Protein AF-A0A817KGN2-F1 (afdb_monomer_lite)

Sequence (361 aa):
MELQIIRENIGQLIFLNSFISTSLEYEMATAFSLSGDPSGEHILFHITVDKTIINPKPFADISTVSQFVEEKEVLFMAGSIFEIKNVTFCESSHVWIIKLHLCDDNAYELNDVYQEDKTIVSDQKSPFSLAAALLRMNLFDKAEKYYQQLLDNGSVIDISSSDLTINCFWRLINVARNRGDFDIAFAYSRLAIEQSPDRPELLYRSHKYISLNYLEIHSISEALEYQMKALEIQQNINDTKDQFADTLFNIGFIYFSQIIPNIDSALDYFFQALNIYKEWNTYDEIIRCLNAIDEIYLNKKQKELALNYFLQALQVIDEHFPSYLPYRFNSFEHIAETYASMHDYIQAMKYYDDALNAKLK

pLDDT: mean 79.66, std 15.43, range [29.91, 98.25]

Structure (mmCIF, N/CA/C/O backbone):
data_AF-A0A817KGN2-F1
#
_entry.id   AF-A0A817KGN2-F1
#
loop_
_atom_site.group_PDB
_a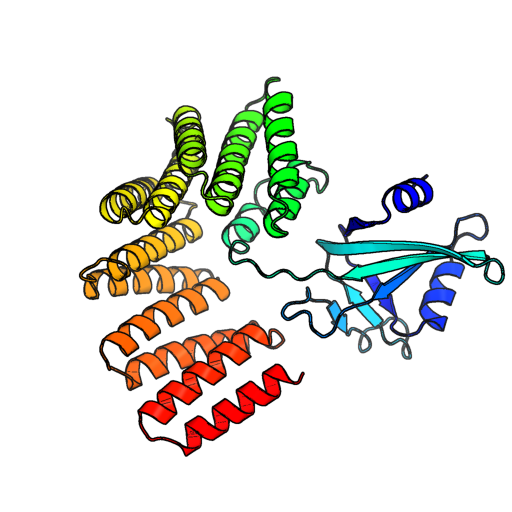tom_site.id
_atom_site.type_symbol
_atom_site.label_atom_id
_atom_site.label_alt_id
_atom_site.label_comp_id
_atom_site.label_asym_id
_atom_site.label_entity_id
_atom_site.label_seq_id
_atom_site.pdbx_PDB_ins_code
_atom_site.Cartn_x
_atom_site.Cartn_y
_atom_site.Cartn_z
_atom_site.occupancy
_atom_site.B_iso_or_equiv
_atom_site.auth_seq_id
_atom_site.auth_comp_id
_atom_site.auth_asym_id
_atom_site.auth_atom_id
_atom_site.pdbx_PDB_model_num
ATOM 1 N N . MET A 1 1 ? -19.698 -30.435 16.852 1.00 56.62 1 MET A N 1
ATOM 2 C CA . MET A 1 1 ? -20.116 -29.015 16.986 1.00 56.62 1 MET A CA 1
ATOM 3 C C . MET A 1 1 ? -19.465 -28.160 15.906 1.00 56.62 1 MET A C 1
ATOM 5 O O . MET A 1 1 ? -20.184 -27.516 15.158 1.00 56.62 1 MET A O 1
ATOM 9 N N . GLU A 1 2 ? -18.140 -28.212 15.747 1.00 76.88 2 GLU A N 1
ATOM 10 C CA . GLU A 1 2 ? -17.414 -27.452 14.711 1.00 76.88 2 GLU A CA 1
ATOM 11 C C . GLU A 1 2 ? -17.780 -27.861 13.276 1.00 76.88 2 GLU A C 1
ATOM 13 O O . GLU A 1 2 ? -18.035 -26.999 12.441 1.00 76.88 2 GLU A O 1
ATOM 18 N N . LEU A 1 3 ? -17.932 -29.160 12.997 1.00 83.00 3 LEU A N 1
ATOM 19 C CA . LEU A 1 3 ? -18.353 -29.638 11.676 1.00 83.00 3 LEU A CA 1
ATOM 20 C C . LEU A 1 3 ? -19.733 -29.093 11.258 1.00 83.00 3 LEU A C 1
ATOM 22 O O . LEU A 1 3 ? -19.956 -28.753 10.097 1.00 83.00 3 LEU A O 1
ATOM 26 N N . GLN A 1 4 ? -20.664 -28.978 12.207 1.00 81.81 4 GLN A N 1
ATOM 27 C CA . GLN A 1 4 ? -21.986 -28.413 11.942 1.00 81.81 4 GLN A CA 1
ATOM 28 C C . GLN A 1 4 ? -21.889 -26.927 11.573 1.00 81.81 4 GLN A C 1
ATOM 30 O O . GLN A 1 4 ? -22.513 -26.508 10.601 1.00 81.81 4 GLN A O 1
ATOM 35 N N . ILE A 1 5 ? -21.041 -26.167 12.272 1.00 81.31 5 ILE A N 1
ATOM 36 C CA . ILE A 1 5 ? -20.770 -24.759 11.955 1.00 81.31 5 ILE A CA 1
ATOM 37 C C . ILE A 1 5 ? -20.209 -24.635 10.533 1.00 81.31 5 ILE A C 1
ATOM 39 O O . ILE A 1 5 ? -20.691 -23.816 9.757 1.00 81.31 5 ILE A O 1
ATOM 43 N N . ILE A 1 6 ? -19.248 -25.477 10.145 1.00 84.12 6 ILE A N 1
ATOM 44 C CA . ILE A 1 6 ? -18.681 -25.460 8.784 1.00 84.12 6 ILE A CA 1
ATOM 45 C C . ILE A 1 6 ? -19.770 -25.760 7.738 1.00 84.12 6 ILE A C 1
ATOM 47 O O . ILE A 1 6 ? -19.847 -25.079 6.716 1.00 84.12 6 ILE A O 1
ATOM 51 N N . ARG A 1 7 ? -20.656 -26.732 7.996 1.00 84.38 7 ARG A N 1
ATOM 52 C CA . ARG A 1 7 ? -21.767 -27.080 7.089 1.00 84.38 7 ARG A CA 1
ATOM 53 C C . ARG A 1 7 ? -22.771 -25.943 6.906 1.00 84.38 7 ARG A C 1
ATOM 55 O O . ARG A 1 7 ? -23.281 -25.765 5.804 1.00 84.38 7 ARG A O 1
ATOM 62 N N . GLU A 1 8 ? -23.050 -25.185 7.960 1.00 85.81 8 GLU A N 1
ATOM 63 C CA . GLU A 1 8 ? -23.949 -24.025 7.913 1.00 85.81 8 GLU A CA 1
ATOM 64 C C . GLU A 1 8 ? -23.321 -22.817 7.188 1.00 85.81 8 GLU A C 1
ATOM 66 O O . GLU A 1 8 ? -24.036 -21.898 6.795 1.00 85.81 8 GLU A O 1
ATOM 71 N N . ASN A 1 9 ? -22.003 -22.840 6.950 1.00 78.06 9 ASN A N 1
ATOM 72 C CA . ASN A 1 9 ? -21.229 -21.754 6.343 1.00 78.06 9 ASN A CA 1
ATOM 73 C C . ASN A 1 9 ? -20.698 -22.082 4.930 1.00 78.06 9 ASN A C 1
ATOM 75 O O . ASN A 1 9 ? -19.744 -21.459 4.465 1.00 78.06 9 ASN A O 1
ATOM 79 N N . ILE A 1 10 ? -21.312 -23.028 4.209 1.00 85.75 10 ILE A N 1
ATOM 80 C CA . ILE A 1 10 ? -20.996 -23.263 2.787 1.00 85.75 10 ILE A CA 1
ATOM 81 C C . ILE A 1 10 ? -21.231 -21.969 1.982 1.00 85.75 10 ILE A C 1
ATOM 83 O O . ILE A 1 10 ? -22.264 -21.314 2.113 1.00 85.75 10 ILE A O 1
ATOM 87 N N . GLY A 1 11 ? -20.258 -21.596 1.152 1.00 69.62 11 GLY A N 1
ATOM 88 C CA . GLY A 1 11 ? -20.200 -20.337 0.404 1.00 69.62 11 GLY A CA 1
ATOM 89 C C . GLY A 1 11 ? -19.657 -19.147 1.205 1.00 69.62 11 GLY A C 1
ATOM 90 O O . GLY A 1 11 ? -19.549 -18.052 0.658 1.00 69.62 11 GLY A O 1
ATOM 91 N N . GLN A 1 12 ? -19.329 -19.328 2.490 1.00 73.75 12 GLN A N 1
ATOM 92 C CA . GLN A 1 12 ? -18.638 -18.326 3.306 1.00 73.75 12 GLN A CA 1
ATOM 93 C C . GLN A 1 12 ? -17.135 -18.613 3.377 1.00 73.75 12 GLN A C 1
ATOM 95 O O . GLN A 1 12 ? -16.644 -19.654 2.934 1.00 73.75 12 GLN A O 1
ATOM 100 N N . LEU A 1 13 ? -16.404 -17.656 3.941 1.00 72.69 13 LEU A N 1
ATOM 101 C CA . LEU A 1 13 ? -14.957 -17.704 4.075 1.00 72.69 13 LEU A CA 1
ATOM 102 C C . LEU A 1 13 ? -14.559 -18.228 5.451 1.00 72.69 13 LEU A C 1
ATOM 104 O O . LEU A 1 13 ? -15.166 -17.876 6.462 1.00 72.69 13 LEU A O 1
ATOM 108 N N . ILE A 1 14 ? -13.501 -19.023 5.480 1.00 73.62 14 ILE A N 1
ATOM 109 C CA . ILE A 1 14 ? -12.817 -19.470 6.680 1.00 73.62 14 ILE A CA 1
ATOM 110 C C . ILE A 1 14 ? -11.388 -18.934 6.662 1.00 73.62 14 ILE A C 1
ATOM 112 O O . ILE A 1 14 ? -10.677 -18.999 5.659 1.00 73.62 14 ILE A O 1
ATOM 116 N N . PHE A 1 15 ? -10.991 -18.374 7.796 1.00 70.38 15 PHE A N 1
ATOM 117 C CA . PHE A 1 15 ? -9.639 -17.909 8.055 1.00 70.38 15 PHE A CA 1
ATOM 118 C C . PHE A 1 15 ? -8.997 -18.857 9.054 1.00 70.38 15 PHE A C 1
ATOM 120 O O . PHE A 1 15 ? -9.640 -19.285 10.015 1.00 70.38 15 PHE A O 1
ATOM 127 N N . LEU A 1 16 ? -7.736 -19.197 8.814 1.00 65.81 16 LEU A N 1
ATOM 128 C CA . LEU A 1 16 ? -7.028 -20.169 9.630 1.00 65.81 16 LEU A CA 1
ATOM 129 C C . LEU A 1 16 ? -5.903 -19.464 10.389 1.00 65.81 16 LEU A C 1
ATOM 131 O O . LEU A 1 16 ? -4.965 -18.931 9.803 1.00 65.81 16 LEU A O 1
ATOM 135 N N . ASN A 1 17 ? -6.027 -19.449 11.717 1.00 56.81 17 ASN A N 1
ATOM 136 C CA . ASN A 1 17 ? -5.152 -18.723 12.649 1.00 56.81 17 ASN A CA 1
ATOM 137 C C . ASN A 1 17 ? -3.775 -19.380 12.853 1.00 56.81 17 ASN A C 1
ATOM 139 O O . ASN A 1 17 ? -2.986 -18.954 13.695 1.00 56.81 17 ASN A O 1
ATOM 143 N N . SER A 1 18 ? -3.486 -20.463 12.143 1.00 64.38 18 SER A N 1
ATOM 144 C CA . SER A 1 18 ? -2.272 -21.254 12.310 1.00 64.38 18 SER A CA 1
ATOM 145 C C . SER A 1 18 ? -1.783 -21.739 10.958 1.00 64.38 18 SER A C 1
ATOM 147 O O . SER A 1 18 ? -2.528 -21.725 9.978 1.00 64.38 18 SER A O 1
ATOM 149 N N . PHE A 1 19 ? -0.522 -22.161 10.917 1.00 70.88 19 PHE A N 1
ATOM 150 C CA . PHE A 1 19 ? 0.001 -22.866 9.760 1.00 70.88 19 PHE A CA 1
ATOM 151 C C . PHE A 1 19 ? -0.763 -24.167 9.560 1.00 70.88 19 PHE A C 1
ATOM 153 O O . PHE A 1 19 ? -1.101 -24.851 10.529 1.00 70.88 19 PHE A O 1
ATOM 160 N N . ILE A 1 20 ? -1.012 -24.508 8.302 1.00 79.38 20 ILE A N 1
ATOM 161 C CA . ILE A 1 20 ? -1.655 -25.768 7.951 1.00 79.38 20 ILE A CA 1
ATOM 162 C C . ILE A 1 20 ? -0.706 -26.526 7.058 1.00 79.38 20 ILE A C 1
ATOM 164 O O . ILE A 1 20 ? -0.473 -26.139 5.914 1.00 79.38 20 ILE A O 1
ATOM 168 N N . SER A 1 21 ? -0.162 -27.601 7.614 1.00 81.88 21 SER A N 1
ATOM 169 C CA . SER A 1 21 ? 0.527 -28.619 6.839 1.00 81.88 21 SER A CA 1
ATOM 170 C C . SER A 1 21 ? -0.514 -29.432 6.071 1.00 81.88 21 SER A C 1
ATOM 172 O O . SER A 1 21 ? -1.547 -29.832 6.616 1.00 81.88 21 SER A O 1
ATOM 174 N N . THR A 1 22 ? -0.275 -29.595 4.776 1.00 87.75 22 THR A N 1
ATOM 175 C CA . THR A 1 22 ? -1.142 -30.311 3.843 1.00 87.75 22 THR A CA 1
ATOM 176 C C . THR A 1 22 ? -0.295 -31.153 2.906 1.00 87.75 22 THR A C 1
ATOM 178 O O . THR A 1 22 ? 0.886 -30.881 2.724 1.00 87.75 22 THR A O 1
ATOM 181 N N . SER A 1 23 ? -0.903 -32.146 2.266 1.00 88.56 23 SER A N 1
ATOM 182 C CA . SER A 1 23 ? -0.225 -32.982 1.279 1.00 88.56 23 SER A CA 1
ATOM 183 C C . SER A 1 23 ? -0.853 -32.800 -0.094 1.00 88.56 23 SER A C 1
ATOM 185 O O . SER A 1 23 ? -2.080 -32.751 -0.216 1.00 88.56 23 SER A O 1
ATOM 187 N N . LEU A 1 24 ? -0.029 -32.777 -1.145 1.00 86.25 24 LEU A N 1
ATOM 188 C CA . LEU A 1 24 ? -0.519 -32.949 -2.518 1.00 86.25 24 LEU A CA 1
ATOM 189 C C . LEU A 1 24 ? -0.960 -34.395 -2.799 1.00 86.25 24 LEU A C 1
ATOM 191 O O . LEU A 1 24 ? -1.592 -34.664 -3.824 1.00 86.25 24 LEU A O 1
ATOM 195 N N . GLU A 1 25 ? -0.637 -35.330 -1.905 1.00 87.44 25 GLU A N 1
ATOM 196 C CA . GLU A 1 25 ? -0.945 -36.746 -2.049 1.00 87.44 25 GLU A CA 1
ATOM 197 C C . GLU A 1 25 ? -2.184 -37.112 -1.233 1.00 87.44 25 GLU A C 1
ATOM 199 O O . GLU A 1 25 ? -2.176 -37.171 -0.003 1.00 87.44 25 GLU A O 1
ATOM 204 N N . TYR A 1 26 ? -3.281 -37.378 -1.945 1.00 84.38 26 TYR A N 1
ATOM 205 C CA . TYR A 1 26 ? -4.583 -37.655 -1.337 1.00 84.38 26 TYR A CA 1
ATOM 206 C C . TYR A 1 26 ? -4.550 -38.839 -0.359 1.00 84.38 26 TYR A C 1
ATOM 208 O O . TYR A 1 26 ? -5.196 -38.795 0.688 1.00 84.38 26 TYR A O 1
ATOM 216 N N . GLU A 1 27 ? -3.806 -39.897 -0.687 1.00 84.75 27 GLU A N 1
ATOM 217 C CA . GLU A 1 27 ? -3.702 -41.100 0.145 1.00 84.75 27 GLU A CA 1
ATOM 218 C C . GLU A 1 27 ? -2.996 -40.808 1.475 1.00 84.75 27 GLU A C 1
ATOM 220 O O . GLU A 1 27 ? -3.507 -41.200 2.525 1.00 84.75 27 GLU A O 1
ATOM 225 N N . MET A 1 28 ? -1.901 -40.040 1.446 1.00 85.62 28 MET A N 1
ATOM 226 C CA . MET A 1 28 ? -1.181 -39.600 2.646 1.00 85.62 28 MET A CA 1
ATOM 227 C C . MET A 1 28 ? -2.058 -38.697 3.519 1.00 85.62 28 MET A C 1
ATOM 229 O O . MET A 1 28 ? -2.255 -38.980 4.701 1.00 85.62 28 MET A O 1
ATOM 233 N N . ALA A 1 29 ? -2.683 -37.670 2.930 1.00 86.38 29 ALA A N 1
ATOM 234 C CA . ALA A 1 29 ? -3.592 -36.778 3.655 1.00 86.38 29 ALA A CA 1
ATOM 235 C C . ALA A 1 29 ? -4.774 -37.535 4.291 1.00 86.38 29 ALA A C 1
ATOM 237 O O . ALA A 1 29 ? -5.180 -37.256 5.421 1.00 86.38 29 ALA A O 1
ATOM 238 N N . THR A 1 30 ? -5.312 -38.536 3.588 1.00 85.56 30 THR A N 1
ATOM 239 C CA . THR A 1 30 ? -6.385 -39.387 4.118 1.00 85.56 30 THR A CA 1
ATOM 240 C C . THR A 1 30 ? -5.881 -40.254 5.272 1.00 85.56 30 THR A C 1
ATOM 242 O O . THR A 1 30 ? -6.567 -40.369 6.288 1.00 85.56 30 THR A O 1
ATOM 245 N N . ALA A 1 31 ? -4.680 -40.826 5.165 1.00 85.44 31 ALA A N 1
ATOM 246 C CA . ALA A 1 31 ? -4.083 -41.618 6.237 1.00 85.44 31 ALA A CA 1
ATOM 247 C C . ALA A 1 31 ? -3.903 -40.799 7.528 1.00 85.44 31 ALA A C 1
ATOM 249 O O . ALA A 1 31 ? -4.258 -41.288 8.601 1.00 85.44 31 ALA A O 1
ATOM 250 N N . PHE A 1 32 ? -3.471 -39.536 7.431 1.00 82.94 32 PHE A N 1
ATOM 251 C CA . PHE A 1 32 ? -3.417 -38.623 8.581 1.00 82.94 32 PHE A CA 1
ATOM 252 C C . PHE A 1 32 ? -4.789 -38.332 9.181 1.00 82.94 32 PHE A C 1
ATOM 254 O O . PHE A 1 32 ? -4.944 -38.331 10.402 1.00 82.94 32 PHE A O 1
ATOM 261 N N . SER A 1 33 ? -5.808 -38.124 8.339 1.00 82.56 33 SER A N 1
ATOM 262 C CA . SER A 1 33 ? -7.167 -37.873 8.838 1.00 82.56 33 SER A CA 1
ATOM 263 C C . SER A 1 33 ? -7.687 -39.037 9.694 1.00 82.56 33 SER A C 1
ATOM 265 O O . SER A 1 33 ? -8.459 -38.821 10.627 1.00 82.56 33 SER A O 1
ATOM 267 N N . LEU A 1 34 ? -7.208 -40.257 9.420 1.00 83.62 34 LEU A N 1
ATOM 268 C CA . LEU A 1 34 ? -7.578 -41.501 10.095 1.00 83.62 34 LEU A CA 1
ATOM 269 C C . LEU A 1 34 ? -6.642 -41.898 11.250 1.00 83.62 34 LEU A C 1
ATOM 271 O O . LEU A 1 34 ? -6.990 -42.793 12.015 1.00 83.62 34 LEU A O 1
ATOM 275 N N . SER A 1 35 ? -5.478 -41.259 11.416 1.00 81.12 35 SER A N 1
ATOM 276 C CA . SER A 1 35 ? -4.494 -41.636 12.449 1.00 81.12 35 SER A CA 1
ATOM 277 C C . SER A 1 35 ? -4.818 -41.121 13.860 1.00 81.12 35 SER A C 1
ATOM 279 O O . SER A 1 35 ? -4.060 -41.373 14.796 1.00 81.12 35 SER A O 1
ATOM 281 N N . GLY A 1 36 ? -5.908 -40.362 14.009 1.00 75.44 36 GLY A N 1
ATOM 282 C CA . GLY A 1 36 ? -6.379 -39.795 15.275 1.00 75.44 36 GLY A CA 1
ATOM 283 C C . GLY A 1 36 ? -7.236 -40.749 16.119 1.00 75.44 36 GLY A C 1
ATOM 284 O O . GLY A 1 36 ? -7.218 -41.964 15.942 1.00 75.44 36 GLY A O 1
ATOM 285 N N . ASP A 1 37 ? -8.002 -40.182 17.055 1.00 79.06 37 ASP A N 1
ATOM 286 C CA . ASP A 1 37 ? -8.942 -40.927 17.905 1.00 79.06 37 ASP A CA 1
ATOM 287 C C . ASP A 1 37 ? -10.021 -41.634 17.050 1.00 79.06 37 ASP A C 1
ATOM 289 O O . ASP A 1 37 ? -10.769 -40.943 16.354 1.00 79.06 37 ASP A O 1
ATOM 293 N N . PRO A 1 38 ? -10.157 -42.976 17.119 1.00 75.06 38 PRO A N 1
ATOM 294 C CA . PRO A 1 38 ? -11.152 -43.734 16.350 1.00 75.06 38 PRO A CA 1
ATOM 295 C C . PRO A 1 38 ? -12.613 -43.392 16.674 1.00 75.06 38 PRO A C 1
ATOM 297 O O . PRO A 1 38 ? -13.517 -43.798 15.948 1.00 75.06 38 PRO A O 1
ATOM 300 N N . SER A 1 39 ? -12.864 -42.726 17.805 1.00 77.50 39 SER A N 1
ATOM 301 C CA . SER A 1 39 ? -14.199 -42.285 18.220 1.00 77.50 39 SER A CA 1
ATOM 302 C C . SER A 1 39 ? -14.547 -40.867 17.749 1.00 77.50 39 SER A C 1
ATOM 304 O O . SER A 1 39 ? -15.687 -40.428 17.922 1.00 77.50 39 SER A O 1
ATOM 306 N N . GLY A 1 40 ? -13.580 -40.157 17.159 1.00 79.62 40 GLY A N 1
ATOM 307 C CA . GLY A 1 40 ? -13.736 -38.802 16.646 1.00 79.62 40 GLY A CA 1
ATOM 308 C C . GLY A 1 40 ? -14.312 -38.739 15.230 1.00 79.62 40 GLY A C 1
ATOM 309 O O . GLY A 1 40 ? -14.378 -39.724 14.499 1.00 79.62 40 GLY A O 1
ATOM 310 N N . GLU A 1 41 ? -14.723 -37.539 14.820 1.00 85.50 41 GLU A N 1
ATOM 311 C CA . GLU A 1 41 ? -15.044 -37.269 13.417 1.00 85.50 41 GLU A CA 1
ATOM 312 C C . GLU A 1 41 ? -13.739 -37.076 12.633 1.00 85.50 41 GLU A C 1
ATOM 314 O O . GLU A 1 41 ? -12.972 -36.154 12.909 1.00 85.50 41 GLU A O 1
ATOM 319 N N . HIS A 1 42 ? -13.492 -37.926 11.637 1.00 89.75 42 HIS A N 1
ATOM 320 C CA . HIS A 1 42 ? -12.339 -37.792 10.748 1.00 89.75 42 HIS A CA 1
ATOM 321 C C . HIS A 1 42 ? -12.646 -36.785 9.640 1.00 89.75 42 HIS A C 1
ATOM 323 O O . HIS A 1 42 ? -13.666 -36.900 8.955 1.00 89.75 42 HIS A O 1
ATOM 329 N N . ILE A 1 43 ? -11.769 -35.797 9.459 1.00 89.69 43 ILE A N 1
ATOM 330 C CA . ILE A 1 43 ? -11.967 -34.692 8.517 1.00 89.69 43 ILE A CA 1
ATOM 331 C C . ILE A 1 43 ? -10.783 -34.613 7.556 1.00 89.69 43 ILE A C 1
ATOM 333 O O . ILE A 1 43 ? -9.629 -34.617 7.973 1.00 89.69 43 ILE A O 1
ATOM 337 N N . LEU A 1 44 ? -11.090 -34.476 6.268 1.00 91.38 44 LEU A N 1
ATOM 338 C CA . LEU A 1 44 ? -10.141 -34.216 5.198 1.00 91.38 44 LEU A CA 1
ATOM 339 C C . LEU A 1 44 ? -10.472 -32.879 4.528 1.00 91.38 44 LEU A C 1
ATOM 341 O O . LEU A 1 44 ? -11.525 -32.724 3.903 1.00 91.38 44 LEU A O 1
ATOM 345 N N . PHE A 1 45 ? -9.558 -31.916 4.625 1.00 91.19 45 PHE A N 1
ATOM 346 C CA . PHE A 1 45 ? -9.650 -30.669 3.870 1.00 91.19 45 PHE A CA 1
ATOM 347 C C . PHE A 1 45 ? -9.106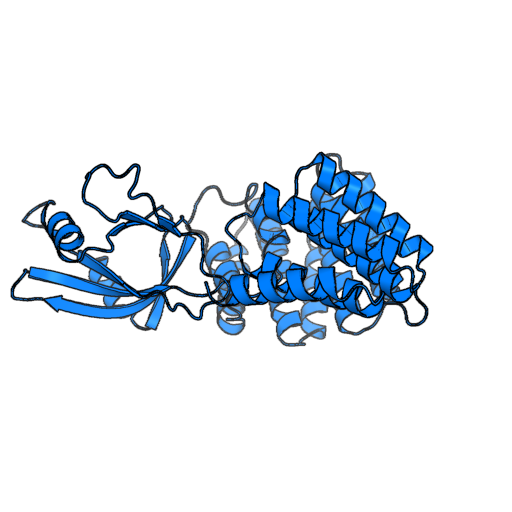 -30.881 2.458 1.00 91.19 45 PHE A C 1
ATOM 349 O O . PHE A 1 45 ? -7.936 -31.198 2.271 1.00 91.19 45 PHE A O 1
ATOM 356 N N . HIS A 1 46 ? -9.956 -30.692 1.454 1.00 92.38 46 HIS A N 1
ATOM 357 C CA . HIS A 1 46 ? -9.565 -30.720 0.050 1.00 92.38 46 HIS A CA 1
ATOM 358 C C . HIS A 1 46 ? -9.474 -29.283 -0.453 1.00 92.38 46 HIS A C 1
ATOM 360 O O . HIS A 1 46 ? -10.491 -28.659 -0.758 1.00 92.38 46 HIS A O 1
ATOM 366 N N . ILE A 1 47 ? -8.254 -28.766 -0.552 1.00 90.12 47 ILE A N 1
ATOM 367 C CA . ILE A 1 47 ? -7.993 -27.386 -0.958 1.00 90.12 47 ILE A CA 1
ATOM 368 C C . ILE A 1 47 ? -7.735 -27.340 -2.463 1.00 90.12 47 ILE A C 1
ATOM 370 O O . ILE A 1 47 ? -6.862 -28.029 -2.980 1.00 90.12 47 ILE A O 1
ATOM 374 N N . THR A 1 48 ? -8.504 -26.520 -3.171 1.00 87.25 48 THR A N 1
ATOM 375 C CA . THR A 1 48 ? -8.245 -26.169 -4.569 1.00 87.25 48 THR A CA 1
ATOM 376 C C . THR A 1 48 ? -7.581 -24.800 -4.614 1.00 87.25 48 THR A C 1
ATOM 378 O O . THR A 1 48 ? -8.056 -23.857 -3.979 1.00 87.25 48 THR A O 1
ATOM 381 N N . VAL A 1 49 ? -6.495 -24.694 -5.374 1.00 79.69 49 VAL A N 1
ATOM 382 C CA . VAL A 1 49 ? -5.799 -23.433 -5.641 1.00 79.69 49 VAL A CA 1
ATOM 383 C C . VAL A 1 49 ? -5.925 -23.153 -7.129 1.00 79.69 49 VAL A C 1
ATOM 385 O O . VAL A 1 49 ? -5.497 -23.968 -7.952 1.00 79.69 49 VAL A O 1
ATOM 388 N N . ASP A 1 50 ? -6.549 -22.033 -7.476 1.00 69.38 50 ASP A N 1
ATOM 389 C CA . ASP A 1 50 ? -6.624 -21.590 -8.861 1.00 69.38 50 ASP A CA 1
ATOM 390 C C . ASP A 1 50 ? -5.271 -21.001 -9.280 1.00 69.38 50 ASP A C 1
ATOM 392 O O .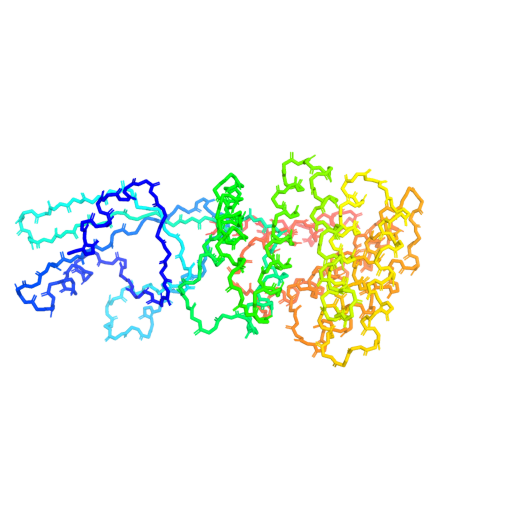 ASP A 1 50 ? -4.775 -20.048 -8.686 1.00 69.38 50 ASP A O 1
ATOM 396 N N . LYS A 1 51 ? -4.662 -21.591 -10.311 1.00 61.00 51 LYS A N 1
ATOM 397 C CA . LYS A 1 51 ? -3.354 -21.175 -10.841 1.00 61.00 51 LYS A CA 1
ATOM 398 C C . LYS A 1 51 ? -3.391 -19.830 -11.569 1.00 61.00 51 LYS A C 1
ATOM 400 O O . LYS A 1 51 ? -2.345 -19.325 -11.948 1.00 61.00 51 LYS A O 1
ATOM 405 N N . THR A 1 52 ? -4.582 -19.293 -11.822 1.00 51.91 52 THR A N 1
ATOM 406 C CA . THR A 1 52 ? -4.770 -17.966 -12.419 1.00 51.91 52 THR A CA 1
ATOM 407 C C . THR A 1 52 ? -4.811 -16.848 -11.382 1.00 51.91 52 THR A C 1
ATOM 409 O O . THR A 1 52 ? -4.778 -15.680 -11.765 1.00 51.91 52 THR A O 1
ATOM 412 N N . ILE A 1 53 ? -4.845 -17.191 -10.087 1.00 55.78 53 ILE A N 1
ATOM 413 C CA . ILE A 1 53 ? -4.636 -16.240 -8.997 1.00 55.78 53 ILE A CA 1
ATOM 414 C C . ILE A 1 53 ? -3.240 -15.647 -9.175 1.00 55.78 53 ILE A C 1
ATOM 416 O O . ILE A 1 53 ? -2.241 -16.363 -9.146 1.00 55.78 53 ILE A O 1
ATOM 420 N N . ILE A 1 54 ? -3.190 -14.334 -9.382 1.00 43.38 54 ILE A N 1
ATOM 421 C CA . ILE A 1 54 ? -1.953 -13.615 -9.703 1.00 43.38 54 ILE A CA 1
ATOM 422 C C . ILE A 1 54 ? -1.102 -13.467 -8.433 1.00 43.38 54 ILE A C 1
ATOM 424 O O . ILE A 1 54 ? 0.113 -13.318 -8.521 1.00 43.38 54 ILE A O 1
ATOM 428 N N . ASN A 1 55 ? -1.738 -13.550 -7.257 1.00 49.91 55 ASN A N 1
ATOM 429 C CA . ASN A 1 55 ? -1.111 -13.293 -5.971 1.00 49.91 55 ASN A CA 1
ATOM 430 C C . ASN A 1 55 ? -1.579 -14.247 -4.846 1.00 49.91 55 ASN A C 1
ATOM 432 O O . ASN A 1 55 ? -2.215 -13.815 -3.880 1.00 49.91 55 ASN A O 1
ATOM 436 N N . PRO A 1 56 ? -1.353 -15.572 -4.951 1.00 51.69 56 PRO A N 1
ATOM 437 C 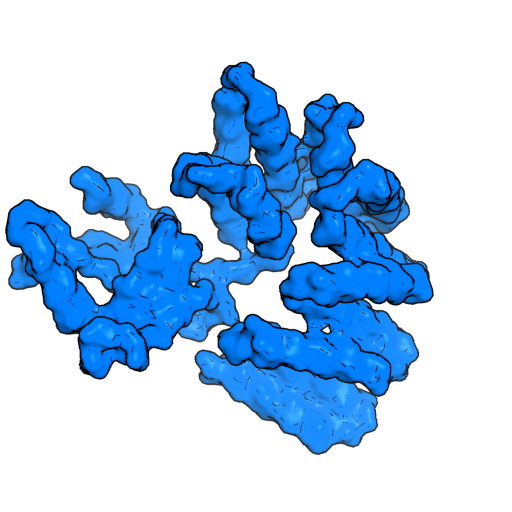CA . PRO A 1 56 ? -1.775 -16.480 -3.896 1.00 51.69 56 PRO A CA 1
ATOM 438 C C . PRO A 1 56 ? -0.872 -16.265 -2.678 1.00 51.69 56 PRO A C 1
ATOM 440 O O . PRO A 1 56 ? 0.346 -16.138 -2.818 1.00 51.69 56 PRO A O 1
ATOM 443 N N . LYS A 1 57 ? -1.457 -16.256 -1.472 1.00 60.28 57 LYS A N 1
ATOM 444 C CA . LYS A 1 57 ? -0.687 -16.265 -0.217 1.00 60.28 57 LYS A CA 1
ATOM 445 C C . LYS A 1 57 ? 0.459 -17.276 -0.270 1.00 60.28 57 LYS A C 1
ATOM 447 O O . LYS A 1 57 ? 0.280 -18.336 -0.875 1.00 60.28 57 LYS A O 1
ATOM 452 N N . PRO A 1 58 ? 1.585 -17.018 0.423 1.00 58.50 58 PRO A N 1
ATOM 453 C CA . PRO A 1 58 ? 2.675 -17.972 0.491 1.00 58.50 58 PRO A CA 1
ATOM 454 C C . PRO A 1 58 ? 2.151 -19.279 1.078 1.00 58.50 58 PRO A C 1
ATOM 456 O O . PRO A 1 58 ? 1.802 -19.372 2.256 1.00 58.50 58 PRO A O 1
ATOM 459 N N . PHE A 1 59 ? 2.066 -20.297 0.240 1.00 65.69 59 PHE A N 1
ATOM 460 C CA . PHE A 1 59 ? 2.222 -21.656 0.696 1.00 65.69 59 PHE A CA 1
ATOM 461 C C . PHE A 1 59 ? 3.622 -22.093 0.285 1.00 65.69 59 PHE A C 1
ATOM 463 O O . PHE A 1 59 ? 4.101 -21.757 -0.798 1.00 65.69 59 PHE A O 1
ATOM 470 N N . ALA A 1 60 ? 4.314 -22.775 1.184 1.00 65.56 60 ALA A N 1
ATOM 471 C CA . ALA A 1 60 ? 5.657 -23.259 0.927 1.00 65.56 60 ALA A CA 1
ATOM 472 C C . ALA A 1 60 ? 5.589 -24.749 0.608 1.00 65.56 60 ALA A C 1
ATOM 474 O O . ALA A 1 60 ? 4.994 -25.512 1.365 1.00 65.56 60 ALA A O 1
ATOM 475 N N . ASP A 1 61 ? 6.218 -25.160 -0.490 1.00 74.12 61 ASP A N 1
ATOM 476 C CA . ASP A 1 61 ? 6.607 -26.557 -0.655 1.00 74.12 61 ASP A CA 1
ATOM 477 C C . ASP A 1 61 ? 7.719 -26.847 0.359 1.00 74.12 61 ASP A C 1
ATOM 479 O O . ASP A 1 61 ? 8.811 -26.276 0.286 1.00 74.12 61 ASP A O 1
ATOM 483 N N . ILE A 1 62 ? 7.410 -27.694 1.338 1.00 77.88 62 ILE A N 1
ATOM 484 C CA . ILE A 1 62 ? 8.329 -28.101 2.402 1.00 77.88 62 ILE A CA 1
ATOM 485 C C . ILE A 1 62 ? 8.658 -29.592 2.324 1.00 77.88 62 ILE A C 1
ATOM 487 O O . ILE A 1 62 ? 9.192 -30.151 3.279 1.00 77.88 62 ILE A O 1
ATOM 491 N N . SER A 1 63 ? 8.435 -30.227 1.167 1.00 77.94 63 SER A N 1
ATOM 492 C CA . SER A 1 63 ? 8.706 -31.657 0.943 1.00 77.94 63 SER A CA 1
ATOM 493 C C . SER A 1 63 ? 10.143 -32.055 1.315 1.00 77.94 63 SER A C 1
ATOM 495 O O . SER A 1 63 ? 10.400 -33.169 1.755 1.00 77.94 63 SER A O 1
ATOM 497 N N . THR A 1 64 ? 11.106 -31.135 1.182 1.00 77.56 64 THR A N 1
ATOM 498 C CA . THR A 1 64 ? 12.528 -31.377 1.502 1.00 77.56 64 THR A CA 1
ATOM 499 C C . THR A 1 64 ? 12.830 -31.483 2.998 1.00 77.56 64 THR A C 1
ATOM 501 O O . THR A 1 64 ? 13.874 -32.019 3.370 1.00 77.56 64 THR A O 1
ATOM 504 N N . VAL A 1 65 ? 11.940 -30.971 3.848 1.00 77.12 65 VAL A N 1
ATOM 505 C CA . VAL A 1 65 ? 12.051 -30.996 5.314 1.00 77.12 65 VAL A CA 1
ATOM 506 C C . VAL A 1 65 ? 10.850 -31.681 5.965 1.00 77.12 65 VAL A C 1
ATOM 508 O O . VAL A 1 65 ? 10.695 -31.606 7.185 1.00 77.12 65 VAL A O 1
ATOM 511 N N . SER A 1 66 ? 10.016 -32.351 5.163 1.00 77.25 66 SER A N 1
ATOM 512 C CA . SER A 1 66 ? 8.864 -33.086 5.659 1.00 77.25 66 SER A CA 1
ATOM 513 C C . SER A 1 66 ? 9.305 -34.184 6.620 1.00 77.25 66 SER A C 1
ATOM 515 O O . SER A 1 66 ? 10.360 -34.809 6.465 1.00 77.25 66 SER A O 1
ATOM 517 N N . GLN A 1 67 ? 8.465 -34.450 7.617 1.00 74.75 67 GLN A N 1
ATOM 518 C CA . GLN A 1 67 ? 8.653 -35.593 8.502 1.00 74.75 67 GLN A CA 1
ATOM 519 C C . GLN A 1 67 ? 8.627 -36.923 7.721 1.00 74.75 67 GLN A C 1
ATOM 521 O O . GLN A 1 67 ? 9.236 -37.903 8.162 1.00 74.75 67 GLN A O 1
ATOM 526 N N . PHE A 1 68 ? 7.961 -36.961 6.563 1.00 76.56 68 PHE A N 1
ATOM 527 C CA . PHE A 1 68 ? 7.817 -38.147 5.729 1.00 76.56 68 PHE A CA 1
ATOM 528 C C . PHE A 1 68 ? 8.563 -37.957 4.409 1.00 76.56 68 PHE A C 1
ATOM 530 O O . PHE A 1 68 ? 8.239 -37.099 3.601 1.00 76.56 68 PHE A O 1
ATOM 537 N N . VAL A 1 69 ? 9.567 -38.806 4.177 1.00 73.06 69 VAL A N 1
ATOM 538 C CA . VAL A 1 69 ? 10.535 -38.674 3.067 1.00 73.06 69 VAL A CA 1
ATOM 539 C C . VAL A 1 69 ? 9.883 -38.678 1.677 1.00 73.06 69 VAL A C 1
ATOM 541 O O . VAL A 1 69 ? 10.446 -38.131 0.733 1.00 73.06 69 VAL A O 1
ATOM 544 N N . GLU A 1 70 ? 8.715 -39.304 1.543 1.00 78.44 70 GLU A N 1
ATOM 545 C CA . GLU A 1 70 ? 7.986 -39.414 0.275 1.00 78.44 70 GLU A CA 1
ATOM 546 C C . GLU A 1 70 ? 6.813 -38.427 0.169 1.00 78.44 70 GLU A C 1
ATOM 548 O O . GLU A 1 70 ? 6.191 -38.347 -0.885 1.00 78.44 70 GLU A O 1
ATOM 553 N N . GLU A 1 71 ? 6.515 -37.654 1.218 1.00 82.94 71 GLU A N 1
ATOM 554 C CA . GLU A 1 71 ? 5.377 -36.739 1.218 1.00 82.94 71 GLU A CA 1
ATOM 555 C C . GLU A 1 71 ? 5.684 -35.440 0.465 1.00 82.94 71 GLU A C 1
ATOM 557 O O . GLU A 1 71 ? 6.666 -34.742 0.729 1.00 82.94 71 GLU A O 1
ATOM 562 N N . LYS A 1 72 ? 4.776 -35.068 -0.442 1.00 86.38 72 LYS A N 1
ATOM 563 C CA . LYS A 1 72 ? 4.774 -33.750 -1.088 1.00 86.38 72 LYS A CA 1
ATOM 564 C C . LYS A 1 72 ? 4.042 -32.730 -0.229 1.00 86.38 72 LYS A C 1
ATOM 566 O O . LYS A 1 72 ? 2.898 -32.363 -0.522 1.00 86.38 72 LYS A O 1
ATOM 571 N N . GLU A 1 73 ? 4.689 -32.350 0.864 1.00 84.88 73 GLU A N 1
ATOM 572 C CA . GLU A 1 73 ? 4.112 -31.497 1.895 1.00 84.88 73 GLU A CA 1
ATOM 573 C C . GLU A 1 73 ? 4.096 -30.021 1.467 1.00 84.88 73 GLU A C 1
ATOM 575 O O . GLU A 1 73 ? 5.098 -29.446 1.038 1.00 84.88 73 GLU A O 1
ATOM 580 N N . VAL A 1 74 ? 2.931 -29.396 1.617 1.00 83.56 74 VAL A N 1
ATOM 581 C CA . VAL A 1 74 ? 2.665 -27.987 1.344 1.00 83.56 74 VAL A CA 1
ATOM 582 C C . VAL A 1 74 ? 2.155 -27.324 2.615 1.00 83.56 74 VAL A C 1
ATOM 584 O O . VAL A 1 74 ? 1.138 -27.725 3.182 1.00 83.56 74 VAL A O 1
ATOM 587 N N . LEU A 1 75 ? 2.840 -26.270 3.044 1.00 80.25 75 LEU A N 1
ATOM 588 C CA . LEU A 1 75 ? 2.498 -25.506 4.235 1.00 80.25 75 LEU A CA 1
ATOM 589 C C . LEU A 1 75 ? 1.780 -24.217 3.853 1.00 80.25 75 LEU A C 1
ATOM 591 O O . LEU A 1 75 ? 2.397 -23.324 3.282 1.00 80.25 75 LEU A O 1
ATOM 595 N N . PHE A 1 76 ? 0.511 -24.073 4.221 1.00 78.50 76 PHE A N 1
ATOM 596 C CA . PHE A 1 76 ? -0.196 -22.797 4.122 1.00 78.50 76 PHE A CA 1
ATOM 597 C C . PHE A 1 76 ? 0.156 -21.907 5.309 1.00 78.50 76 PHE A C 1
ATOM 599 O O . PHE A 1 76 ? 0.080 -22.340 6.464 1.00 78.50 76 PHE A O 1
ATOM 606 N N . MET A 1 77 ? 0.515 -20.650 5.038 1.00 68.94 77 MET A N 1
ATOM 607 C CA . MET A 1 77 ? 0.786 -19.689 6.101 1.00 68.94 77 MET A CA 1
ATOM 608 C C . MET A 1 77 ? -0.455 -19.374 6.933 1.00 68.94 77 MET A C 1
ATOM 610 O O . MET A 1 77 ? -1.588 -19.354 6.431 1.00 68.94 77 MET A O 1
ATOM 614 N N . ALA A 1 78 ? -0.205 -19.055 8.205 1.00 62.19 78 ALA A N 1
ATOM 615 C CA . ALA A 1 78 ? -1.210 -18.487 9.084 1.00 62.19 78 ALA A CA 1
ATOM 616 C C . ALA A 1 78 ? -1.844 -17.257 8.424 1.00 62.19 78 ALA A C 1
ATOM 618 O O . ALA A 1 78 ? -1.175 -16.370 7.896 1.00 62.19 78 ALA A O 1
ATOM 619 N N . GLY A 1 79 ? -3.165 -17.244 8.443 1.00 60.28 79 GLY A N 1
ATOM 620 C CA . GLY A 1 79 ? -3.988 -16.227 7.834 1.00 60.28 79 GLY A CA 1
ATOM 621 C C . GLY A 1 79 ? -4.352 -16.442 6.374 1.00 60.28 79 GLY A C 1
ATOM 622 O O . GLY A 1 79 ? -4.954 -15.558 5.764 1.00 60.28 79 GLY A O 1
ATOM 623 N N . SER A 1 80 ? -4.076 -17.623 5.823 1.00 73.44 80 SER A N 1
ATOM 624 C CA . SER A 1 80 ? -4.688 -18.074 4.572 1.00 73.44 80 SER A CA 1
ATOM 625 C C . SER A 1 80 ? -6.219 -18.030 4.654 1.00 73.44 80 SER A C 1
ATOM 627 O O . SER A 1 80 ? -6.811 -18.440 5.657 1.00 73.44 80 SER A O 1
ATOM 629 N N . ILE A 1 81 ? -6.848 -17.473 3.613 1.00 74.12 81 ILE A N 1
ATOM 630 C CA . ILE A 1 81 ? -8.306 -17.331 3.513 1.00 74.12 81 ILE A CA 1
ATOM 631 C C . ILE A 1 81 ? -8.804 -18.339 2.491 1.00 74.12 81 ILE A C 1
ATOM 633 O O . ILE A 1 81 ? -8.317 -18.372 1.360 1.00 74.12 81 ILE A O 1
ATOM 637 N N . PHE A 1 82 ? -9.798 -19.123 2.891 1.00 82.38 82 PHE A N 1
ATOM 638 C CA . PHE A 1 82 ? -10.423 -20.112 2.034 1.00 82.38 82 PHE A CA 1
ATOM 639 C C . PHE A 1 82 ? -11.926 -19.901 1.969 1.00 82.38 82 PHE A C 1
ATOM 641 O O . PHE A 1 82 ? -12.561 -19.610 2.973 1.00 82.38 82 PHE A O 1
ATOM 648 N N . GLU A 1 83 ? -12.529 -20.125 0.815 1.00 82.12 83 GLU A N 1
ATOM 649 C CA . GLU A 1 83 ? -13.975 -20.248 0.684 1.00 82.12 83 GLU A CA 1
ATOM 650 C C . GLU A 1 83 ? -14.399 -21.706 0.880 1.00 82.12 83 GLU A C 1
ATOM 652 O O . GLU A 1 83 ? -13.855 -22.610 0.240 1.00 82.12 83 GLU A O 1
ATOM 657 N N . ILE A 1 84 ? -15.396 -21.948 1.734 1.00 88.88 84 ILE A N 1
ATOM 658 C CA . ILE A 1 84 ? -15.976 -23.279 1.936 1.00 88.88 84 ILE A CA 1
ATOM 659 C C . ILE A 1 84 ? -16.884 -23.591 0.750 1.00 88.88 84 ILE A C 1
ATOM 661 O O . ILE A 1 84 ? -18.013 -23.118 0.671 1.00 88.88 84 ILE A O 1
ATOM 665 N N . LYS A 1 85 ? -16.421 -24.421 -0.181 1.00 90.56 85 LYS A N 1
ATOM 666 C CA . LYS A 1 85 ? -17.189 -24.769 -1.383 1.00 90.56 85 LYS A CA 1
ATOM 667 C C . LYS A 1 85 ? -18.220 -25.853 -1.130 1.00 90.56 85 LYS A C 1
ATOM 669 O O . LYS A 1 85 ? -19.300 -25.817 -1.711 1.00 90.56 85 LYS A O 1
ATOM 674 N N . ASN A 1 86 ? -17.875 -26.854 -0.326 1.00 93.94 86 ASN A N 1
ATOM 675 C CA . ASN A 1 86 ? -18.763 -27.982 -0.070 1.00 93.94 86 ASN A CA 1
ATOM 676 C C . ASN A 1 86 ? -18.318 -28.774 1.164 1.00 93.94 86 ASN A C 1
ATOM 678 O O . ASN A 1 86 ? -17.131 -28.813 1.477 1.00 93.94 86 ASN A O 1
ATOM 682 N N . VAL A 1 87 ? -19.254 -29.473 1.801 1.00 93.69 87 VAL A N 1
ATOM 683 C CA . VAL A 1 87 ? -18.980 -30.446 2.862 1.00 93.69 87 VAL A CA 1
ATOM 684 C C . VAL A 1 87 ? -19.748 -31.727 2.557 1.00 93.69 87 VAL A C 1
ATOM 686 O O . VAL A 1 87 ? -20.974 -31.721 2.475 1.00 93.69 87 VAL A O 1
ATOM 689 N N . THR A 1 88 ? -19.032 -32.836 2.395 1.00 94.00 88 THR A N 1
ATOM 690 C CA . THR A 1 88 ? -19.606 -34.143 2.037 1.00 94.00 88 THR A CA 1
ATOM 691 C C . THR A 1 88 ? -19.082 -35.234 2.953 1.00 94.00 88 THR A C 1
ATOM 693 O O . THR A 1 88 ? -17.930 -35.175 3.362 1.00 94.00 88 THR A O 1
ATOM 696 N N . PHE A 1 89 ? -19.888 -36.253 3.240 1.00 92.94 89 PHE A N 1
ATOM 697 C CA . PHE A 1 89 ? -19.449 -37.424 3.998 1.00 92.94 89 PHE A CA 1
ATOM 698 C C . PHE A 1 89 ? -19.160 -38.593 3.053 1.00 92.94 89 PHE A C 1
ATOM 700 O O . PHE A 1 89 ? -19.985 -38.909 2.196 1.00 92.94 89 PHE A O 1
ATOM 707 N N . CYS A 1 90 ? -17.994 -39.219 3.195 1.00 88.81 90 CYS A N 1
ATOM 708 C CA . CYS A 1 90 ? -17.613 -40.408 2.444 1.00 88.81 90 CYS A CA 1
ATOM 709 C C . CYS A 1 90 ? -17.880 -41.660 3.289 1.00 88.81 90 CYS A C 1
ATOM 711 O O . CYS A 1 90 ? -17.127 -41.957 4.216 1.00 88.81 90 CYS A O 1
ATOM 713 N N . GLU A 1 91 ? -18.933 -42.412 2.959 1.00 86.62 91 GLU A N 1
ATOM 714 C CA . GLU A 1 91 ? -19.342 -43.591 3.739 1.00 86.62 91 GLU A CA 1
ATOM 715 C C . GLU A 1 91 ? -18.299 -44.718 3.725 1.00 86.62 91 GLU A C 1
ATOM 717 O O . GLU A 1 91 ? -18.110 -45.395 4.731 1.00 86.62 91 GLU A O 1
ATOM 722 N N . SER A 1 92 ? -17.577 -44.918 2.617 1.00 84.69 92 SER A N 1
ATOM 723 C CA . SER A 1 92 ? -16.608 -46.018 2.505 1.00 84.69 92 SER A CA 1
ATOM 724 C C . SER A 1 92 ? -15.381 -45.832 3.396 1.00 84.69 92 SER A C 1
ATOM 726 O O . SER A 1 92 ? -14.833 -46.815 3.882 1.00 84.69 92 SER A O 1
ATOM 728 N N . SER A 1 93 ? -14.949 -44.586 3.614 1.00 82.44 93 SER A N 1
ATOM 729 C CA . SER A 1 93 ? -13.796 -44.259 4.462 1.00 82.44 93 SER A CA 1
ATOM 730 C C . SER A 1 93 ? -14.186 -43.687 5.826 1.00 82.44 93 SER A C 1
ATOM 732 O O . SER A 1 93 ? -13.307 -43.503 6.656 1.00 82.44 93 SER A O 1
ATOM 734 N N . HIS A 1 94 ? -15.476 -43.425 6.073 1.00 86.44 94 HIS A N 1
ATOM 735 C CA . HIS A 1 94 ? -15.978 -42.740 7.273 1.00 86.44 94 HIS A CA 1
ATOM 736 C C . HIS A 1 94 ? -15.301 -41.375 7.523 1.00 86.44 94 HIS A C 1
ATOM 738 O O . HIS A 1 94 ? -15.071 -40.981 8.663 1.00 86.44 94 HIS A O 1
ATOM 744 N N . VAL A 1 95 ? -15.002 -40.635 6.446 1.00 90.12 95 VAL A N 1
ATOM 745 C CA . VAL A 1 95 ? -14.329 -39.322 6.499 1.00 90.12 95 VAL A CA 1
ATOM 746 C C . VAL A 1 95 ? -15.242 -38.222 5.961 1.00 90.12 95 VAL A C 1
ATOM 748 O O . VAL A 1 95 ? -15.844 -38.358 4.892 1.00 90.12 95 VAL A O 1
ATOM 751 N N . TRP A 1 96 ? -15.310 -37.098 6.671 1.00 92.44 96 TRP A N 1
ATOM 752 C CA . TRP A 1 96 ? -15.893 -35.854 6.181 1.00 92.44 96 TRP A CA 1
ATOM 753 C C . TRP A 1 96 ? -14.901 -35.115 5.290 1.00 92.44 96 TRP A C 1
ATOM 755 O O . TRP A 1 96 ? -13.803 -34.780 5.714 1.00 92.44 96 TRP A O 1
ATOM 765 N N . ILE A 1 97 ? -15.297 -34.815 4.060 1.00 92.62 97 ILE A N 1
ATOM 766 C CA . ILE A 1 97 ? -14.495 -34.063 3.098 1.00 92.62 97 ILE A CA 1
ATOM 767 C C . ILE A 1 97 ? -15.023 -32.633 3.034 1.00 92.62 97 ILE A C 1
ATOM 769 O O . ILE A 1 97 ? -16.168 -32.405 2.634 1.00 92.62 97 ILE A O 1
ATOM 773 N N . ILE A 1 98 ? -14.174 -31.672 3.391 1.00 93.69 98 ILE A N 1
ATOM 774 C CA . ILE A 1 98 ? -14.464 -30.238 3.322 1.00 93.69 98 ILE A CA 1
ATOM 775 C C . ILE A 1 98 ? -13.684 -29.661 2.145 1.00 93.69 98 ILE A C 1
ATOM 777 O O . ILE A 1 98 ? -12.457 -29.598 2.172 1.00 93.69 98 ILE A O 1
ATOM 781 N N . LYS A 1 99 ? -14.394 -29.250 1.094 1.00 93.75 99 LYS A N 1
ATOM 782 C CA . LYS A 1 99 ? -13.794 -28.624 -0.085 1.00 93.75 99 LYS A CA 1
ATOM 783 C C . LYS A 1 99 ? -13.602 -27.137 0.158 1.00 93.75 99 LYS A C 1
ATOM 785 O O . LYS A 1 99 ? -14.571 -26.430 0.432 1.00 93.75 99 LYS A O 1
ATOM 790 N N . LEU A 1 100 ? -12.370 -26.681 0.004 1.00 90.12 100 LEU A N 1
ATOM 791 C CA . LEU A 1 100 ? -11.938 -25.308 0.212 1.00 90.12 100 LEU A CA 1
ATOM 792 C C . LEU A 1 100 ? -11.351 -24.735 -1.079 1.00 90.12 100 LEU A C 1
ATOM 794 O O . LEU A 1 100 ? -10.762 -25.468 -1.873 1.00 90.12 100 LEU A O 1
ATOM 798 N N . HIS A 1 101 ? -11.487 -23.429 -1.278 1.00 86.69 101 HIS A N 1
ATOM 799 C CA . HIS A 1 101 ? -10.862 -22.705 -2.385 1.00 86.69 101 HIS A CA 1
ATOM 800 C C . HIS A 1 101 ? -10.039 -21.528 -1.855 1.00 86.69 101 HIS A C 1
ATOM 802 O O . HIS A 1 101 ? -10.582 -20.735 -1.094 1.00 86.69 101 HIS A O 1
ATOM 808 N N . LEU A 1 102 ? -8.758 -21.417 -2.220 1.00 81.75 102 LEU A N 1
ATOM 809 C CA . LEU A 1 102 ? -7.895 -20.300 -1.796 1.00 81.75 102 LEU A CA 1
ATOM 810 C C . LEU A 1 102 ? -8.296 -18.985 -2.500 1.00 81.75 102 LEU A C 1
ATOM 812 O O . LEU A 1 102 ? -8.615 -19.006 -3.687 1.00 81.75 102 LEU A O 1
ATOM 816 N N . CYS A 1 103 ? -8.272 -17.851 -1.790 1.00 71.38 103 CYS A N 1
ATOM 817 C CA . CYS A 1 103 ? -8.601 -16.517 -2.332 1.00 71.38 103 CYS A CA 1
ATOM 818 C C . CYS A 1 103 ? -7.349 -15.636 -2.607 1.00 71.38 103 CYS A C 1
ATOM 820 O O . CYS A 1 103 ? -6.343 -15.803 -1.920 1.00 71.38 103 CYS A O 1
ATOM 822 N N . ASP A 1 104 ? -7.432 -14.709 -3.585 1.00 60.69 104 ASP A N 1
ATOM 823 C CA . ASP A 1 104 ? -6.395 -13.720 -4.004 1.00 60.69 104 ASP A CA 1
ATOM 824 C C . ASP A 1 104 ? -6.378 -12.456 -3.099 1.00 60.69 104 ASP A C 1
ATOM 826 O O . ASP A 1 104 ? -7.432 -12.053 -2.603 1.00 60.69 104 ASP A O 1
ATOM 830 N N . ASP A 1 105 ? -5.205 -11.829 -2.921 1.00 54.59 105 ASP A N 1
ATOM 831 C CA . ASP A 1 105 ? -4.914 -10.658 -2.066 1.00 54.59 105 ASP A CA 1
ATOM 832 C C . ASP A 1 105 ? -4.853 -9.292 -2.816 1.00 54.59 105 ASP A C 1
ATOM 834 O O . ASP A 1 105 ? -4.479 -8.282 -2.220 1.00 54.59 105 ASP A O 1
ATOM 838 N N . ASN A 1 106 ? -5.193 -9.195 -4.107 1.00 37.12 106 ASN A N 1
ATOM 839 C CA . ASN A 1 106 ? -5.043 -7.944 -4.880 1.00 37.12 106 ASN A CA 1
ATOM 840 C C . ASN A 1 106 ? -5.930 -6.751 -4.423 1.00 37.12 106 ASN A C 1
ATOM 842 O O . ASN A 1 106 ? -6.998 -6.501 -4.982 1.00 37.12 106 ASN A O 1
ATOM 846 N N . ALA A 1 107 ? -5.424 -5.949 -3.478 1.00 35.25 107 ALA A N 1
ATOM 847 C CA . ALA A 1 107 ? -5.707 -4.518 -3.313 1.00 35.25 107 ALA A CA 1
ATOM 848 C C . ALA A 1 107 ? -4.544 -3.830 -2.562 1.00 35.25 107 ALA A C 1
ATOM 850 O O . ALA A 1 107 ? -4.169 -4.236 -1.461 1.00 35.25 107 ALA A O 1
ATOM 851 N N . TYR A 1 108 ? -3.972 -2.780 -3.159 1.00 33.19 108 TYR A N 1
ATOM 852 C CA . TYR A 1 108 ? -2.988 -1.866 -2.563 1.00 33.19 108 TYR A CA 1
ATOM 853 C C . TYR A 1 108 ? -3.570 -1.150 -1.324 1.00 33.19 108 TYR A C 1
ATOM 855 O O . TYR A 1 108 ? -3.984 -0.006 -1.409 1.00 33.19 108 TYR A O 1
ATOM 863 N N . GLU A 1 109 ? -3.619 -1.822 -0.175 1.00 37.00 109 GLU A N 1
ATOM 864 C CA . GLU A 1 109 ? -3.896 -1.238 1.158 1.00 37.00 109 GLU A CA 1
ATOM 865 C C . GLU A 1 109 ? -3.219 -2.058 2.289 1.00 37.00 109 GLU A C 1
ATOM 867 O O . GLU A 1 109 ? -3.482 -1.867 3.475 1.00 37.00 109 GLU A O 1
ATOM 872 N N . LEU A 1 110 ? -2.341 -3.010 1.945 1.00 39.16 110 LEU A N 1
ATOM 873 C CA . LEU A 1 110 ? -1.893 -4.062 2.865 1.00 39.16 110 LEU A CA 1
ATOM 874 C C . LEU A 1 110 ? -0.700 -3.696 3.760 1.00 39.16 110 LEU A C 1
ATOM 876 O O . LEU A 1 110 ? -0.585 -4.293 4.829 1.00 39.16 110 LEU A O 1
ATOM 880 N N . ASN A 1 111 ? 0.139 -2.721 3.398 1.00 35.69 111 ASN A N 1
ATOM 881 C CA . ASN A 1 111 ? 1.337 -2.413 4.194 1.00 35.69 111 ASN A CA 1
ATOM 882 C C . ASN A 1 111 ? 1.060 -1.496 5.395 1.00 35.69 111 ASN A C 1
ATOM 884 O O . ASN A 1 111 ? 1.586 -1.735 6.483 1.00 35.69 111 ASN A O 1
ATOM 888 N N . ASP A 1 112 ? 0.137 -0.541 5.241 1.00 36.19 112 ASP A N 1
ATOM 889 C CA . ASP A 1 112 ? -0.265 0.372 6.320 1.00 36.19 112 ASP A CA 1
ATOM 890 C C . ASP A 1 112 ? -0.943 -0.369 7.489 1.00 36.19 112 ASP A C 1
ATOM 892 O O . ASP A 1 112 ? -0.904 0.093 8.625 1.00 36.19 112 ASP A O 1
ATOM 896 N N . VAL A 1 113 ? -1.529 -1.549 7.246 1.00 34.91 113 VAL A N 1
ATOM 897 C CA . VAL A 1 113 ? -2.200 -2.361 8.281 1.00 34.91 113 VAL A CA 1
ATOM 898 C C . VAL A 1 113 ? -1.272 -3.410 8.889 1.00 34.91 113 VAL A C 1
ATOM 900 O O . VAL A 1 113 ? -1.339 -3.664 10.091 1.00 34.91 113 VAL A O 1
ATOM 903 N N . TYR A 1 114 ? -0.369 -3.996 8.094 1.00 32.25 114 TYR A N 1
ATOM 904 C CA . TYR A 1 114 ? 0.532 -5.052 8.570 1.00 32.25 114 TYR A CA 1
ATOM 905 C C . TYR A 1 114 ? 1.532 -4.559 9.624 1.00 32.25 114 TYR A C 1
ATOM 907 O O . TYR A 1 114 ? 1.915 -5.327 10.510 1.00 32.25 114 TYR A O 1
ATOM 915 N N . GLN A 1 115 ? 1.940 -3.287 9.553 1.00 35.84 115 GLN A N 1
ATOM 916 C CA . GLN A 1 115 ? 2.810 -2.675 10.564 1.00 35.84 115 GLN A CA 1
ATOM 917 C C . GLN A 1 115 ? 2.029 -2.152 11.785 1.00 35.84 115 GLN A C 1
ATOM 919 O O . GLN A 1 115 ? 2.577 -2.104 12.885 1.00 35.84 115 GLN A O 1
ATOM 924 N N . GLU A 1 116 ? 0.739 -1.823 11.634 1.00 39.25 116 GLU A N 1
ATOM 925 C CA . GLU A 1 116 ? -0.131 -1.380 12.737 1.00 39.25 116 GLU A CA 1
ATOM 926 C C . GLU A 1 116 ? -0.621 -2.539 13.634 1.00 39.25 116 GLU A C 1
ATOM 928 O O . GLU A 1 116 ? -0.839 -2.335 14.828 1.00 39.25 116 GLU A O 1
ATOM 933 N N . ASP A 1 117 ? -0.735 -3.764 13.106 1.00 42.94 117 ASP A N 1
ATOM 934 C CA . ASP A 1 117 ? -1.273 -4.939 13.823 1.00 42.94 117 ASP A CA 1
ATOM 935 C C . ASP A 1 117 ? -0.310 -5.557 14.863 1.00 42.94 117 ASP A C 1
ATOM 937 O O . ASP A 1 117 ? -0.689 -6.461 15.609 1.00 42.94 117 ASP A O 1
ATOM 941 N N . LYS A 1 118 ? 0.945 -5.090 14.969 1.00 37.22 118 LYS A N 1
ATOM 942 C CA . LYS A 1 118 ? 1.870 -5.580 16.014 1.00 37.22 118 LYS A CA 1
ATOM 943 C C . LYS A 1 118 ? 1.597 -4.994 17.398 1.00 37.22 118 LYS A C 1
ATOM 945 O O . LYS A 1 118 ? 2.032 -5.583 18.387 1.00 37.22 118 LYS A O 1
ATOM 950 N N . THR A 1 119 ? 0.920 -3.850 17.491 1.00 39.03 119 THR A N 1
ATOM 951 C CA . THR A 1 119 ? 0.750 -3.120 18.761 1.00 39.03 119 THR A CA 1
ATOM 952 C C . THR A 1 119 ? -0.666 -3.172 19.320 1.00 39.03 119 THR A C 1
ATOM 954 O O . THR A 1 119 ? -0.866 -2.840 20.488 1.00 39.03 119 THR A O 1
ATOM 957 N N . ILE A 1 120 ? -1.645 -3.655 18.553 1.00 42.94 120 ILE A N 1
ATOM 958 C CA . ILE A 1 120 ? -3.037 -3.766 18.987 1.00 42.94 120 ILE A CA 1
ATOM 959 C C . ILE A 1 120 ? -3.515 -5.177 18.635 1.00 42.94 120 ILE A C 1
ATOM 961 O O . ILE A 1 120 ? -3.439 -5.584 17.488 1.00 42.94 120 ILE A O 1
ATOM 965 N N . VAL A 1 121 ? -4.052 -5.905 19.617 1.00 37.81 121 VAL A N 1
ATOM 966 C CA . VAL A 1 121 ? -4.672 -7.242 19.490 1.00 37.81 121 VAL A CA 1
ATOM 967 C C . VAL A 1 121 ? -3.716 -8.434 19.671 1.00 37.81 121 VAL A C 1
ATOM 969 O O . VAL A 1 121 ? -3.426 -9.212 18.768 1.00 37.81 121 VAL A O 1
ATOM 972 N N . SER A 1 122 ? -3.356 -8.684 20.930 1.00 29.91 122 SER A N 1
ATOM 973 C CA . SER A 1 122 ? -2.810 -9.964 21.401 1.00 29.91 122 SER A CA 1
ATOM 974 C C . SER A 1 122 ? -3.850 -11.097 21.497 1.00 29.91 122 SER A C 1
ATOM 976 O O . SER A 1 122 ? -3.631 -12.046 22.238 1.00 29.91 122 SER A O 1
ATOM 978 N N . ASP A 1 123 ? -4.975 -11.032 20.779 1.00 34.12 123 ASP A N 1
ATOM 979 C CA . ASP A 1 123 ? -5.994 -12.089 20.775 1.00 34.12 123 ASP A CA 1
ATOM 980 C C . ASP A 1 123 ? -6.680 -12.169 19.406 1.00 34.12 123 ASP A C 1
ATOM 982 O O . ASP A 1 123 ? -7.514 -11.337 19.057 1.00 34.12 123 ASP A O 1
ATOM 986 N N . GLN A 1 124 ? -6.357 -13.203 18.625 1.00 37.16 124 GLN A N 1
ATOM 987 C CA . GLN A 1 124 ? -6.862 -13.478 17.268 1.00 37.16 124 GLN A CA 1
ATOM 988 C C . GLN A 1 124 ? -8.376 -13.828 17.200 1.00 37.16 124 GLN A C 1
ATOM 990 O O . GLN A 1 124 ? -8.788 -14.763 16.510 1.00 37.16 124 GLN A O 1
ATOM 995 N N . LYS A 1 125 ? -9.225 -13.098 17.934 1.00 47.75 125 LYS A N 1
ATOM 996 C CA . LYS A 1 125 ? -10.686 -13.264 18.033 1.00 47.75 125 LYS A CA 1
ATOM 997 C C . LYS A 1 125 ? -11.461 -11.933 18.008 1.00 47.75 125 LYS A C 1
ATOM 999 O O . LYS A 1 125 ? -12.628 -11.911 18.391 1.00 47.75 125 LYS A O 1
ATOM 1004 N N . SER A 1 126 ? -10.854 -10.818 17.594 1.00 60.97 126 SER A N 1
ATOM 1005 C CA . SER A 1 126 ? -11.554 -9.524 17.559 1.00 60.97 126 SER A CA 1
ATOM 1006 C C . SER A 1 126 ? -12.419 -9.379 16.293 1.00 60.97 126 SER A C 1
ATOM 1008 O O . SER A 1 126 ? -11.901 -9.559 15.186 1.00 60.97 126 SER A O 1
ATOM 1010 N N . PRO A 1 127 ? -13.711 -8.996 16.397 1.00 64.69 127 PRO A N 1
ATOM 1011 C CA . PRO A 1 127 ? -14.548 -8.670 15.236 1.00 64.69 127 PRO A CA 1
ATOM 1012 C C . PRO A 1 127 ? -13.950 -7.566 14.348 1.00 64.69 127 PRO A C 1
ATOM 1014 O O . PRO A 1 127 ? -14.277 -7.487 13.165 1.00 64.69 127 PRO A O 1
ATOM 1017 N N . PHE A 1 128 ? -13.034 -6.754 14.888 1.00 70.50 128 PHE A N 1
ATOM 1018 C CA . PHE A 1 128 ? -12.293 -5.743 14.134 1.00 70.50 128 PHE A CA 1
ATOM 1019 C C . PHE A 1 128 ? -11.395 -6.367 13.060 1.00 70.50 128 PHE A C 1
ATOM 1021 O O . PHE A 1 128 ? -11.406 -5.926 11.913 1.00 70.50 128 PHE A O 1
ATOM 1028 N N . SER A 1 129 ? -10.665 -7.434 13.399 1.00 63.47 129 SER A N 1
ATOM 1029 C CA . SER A 1 129 ? -9.779 -8.134 12.461 1.00 63.47 129 SER A CA 1
ATOM 1030 C C . SER A 1 129 ? -10.572 -8.825 11.346 1.00 63.47 129 SER A C 1
ATOM 1032 O O . SER A 1 129 ? -10.136 -8.844 10.194 1.00 63.47 129 SER A O 1
ATOM 1034 N N . LEU A 1 130 ? -11.771 -9.336 11.658 1.00 63.72 130 LEU A N 1
ATOM 1035 C CA . LEU A 1 130 ? -12.698 -9.866 10.654 1.00 63.72 130 LEU A CA 1
ATOM 1036 C C . LEU A 1 130 ? -13.185 -8.759 9.711 1.00 63.72 130 LEU A C 1
ATOM 1038 O O . LEU A 1 130 ? -13.143 -8.932 8.495 1.00 63.72 130 LEU A O 1
ATOM 1042 N N . ALA A 1 131 ? -13.612 -7.617 10.252 1.00 67.62 131 ALA A N 1
ATOM 1043 C CA . ALA A 1 131 ? -14.027 -6.468 9.451 1.00 67.62 131 ALA A CA 1
ATOM 1044 C C . ALA A 1 131 ? -12.892 -5.968 8.539 1.00 67.62 131 ALA A C 1
ATOM 1046 O O . ALA A 1 131 ? -13.124 -5.694 7.364 1.00 67.62 131 ALA A O 1
ATOM 1047 N N . ALA A 1 132 ? -11.652 -5.958 9.039 1.00 67.25 132 ALA A N 1
ATOM 1048 C CA . ALA A 1 132 ? -10.469 -5.597 8.259 1.00 67.25 132 ALA A CA 1
ATOM 1049 C C . ALA A 1 132 ? -10.171 -6.612 7.148 1.00 67.25 132 ALA A C 1
ATOM 1051 O O . ALA A 1 132 ? -9.785 -6.236 6.044 1.00 67.25 132 ALA A O 1
ATOM 1052 N N . ALA A 1 133 ? -10.375 -7.908 7.395 1.00 59.91 133 ALA A N 1
ATOM 1053 C CA . ALA A 1 133 ? -10.299 -8.922 6.345 1.00 59.91 133 ALA A CA 1
ATOM 1054 C C . ALA A 1 133 ? -11.376 -8.712 5.270 1.00 59.91 133 ALA A C 1
ATOM 1056 O O . ALA A 1 133 ? -11.066 -8.755 4.086 1.00 59.91 133 ALA A O 1
ATOM 1057 N N . LEU A 1 134 ? -12.617 -8.421 5.665 1.00 61.25 134 LEU A N 1
ATOM 1058 C CA . LEU A 1 134 ? -13.706 -8.150 4.724 1.00 61.25 134 LEU A CA 1
ATOM 1059 C C . LEU A 1 134 ? -13.435 -6.905 3.869 1.00 61.25 134 LEU A C 1
ATOM 1061 O O . LEU A 1 134 ? -13.712 -6.931 2.672 1.00 61.25 134 LEU A O 1
ATOM 1065 N N . LEU A 1 135 ? -12.861 -5.853 4.463 1.00 61.88 135 LEU A N 1
ATOM 1066 C CA . LEU A 1 135 ? -12.437 -4.651 3.743 1.00 61.88 135 LEU A CA 1
ATOM 1067 C C . LEU A 1 135 ? -11.377 -4.985 2.685 1.00 61.88 135 LEU A C 1
ATOM 1069 O O . LEU A 1 135 ? -11.559 -4.631 1.526 1.00 61.88 135 LEU A O 1
ATOM 1073 N N . ARG A 1 136 ? -10.340 -5.752 3.055 1.00 60.81 136 ARG A N 1
ATOM 1074 C CA . ARG A 1 136 ? -9.294 -6.224 2.124 1.00 60.81 136 ARG A CA 1
ATOM 1075 C C . ARG A 1 136 ? -9.843 -7.043 0.955 1.00 60.81 136 ARG A C 1
ATOM 1077 O O . ARG A 1 136 ? -9.272 -7.037 -0.124 1.00 60.81 136 ARG A O 1
ATOM 1084 N N . MET A 1 137 ? -10.959 -7.738 1.162 1.00 59.34 137 MET A N 1
ATOM 1085 C CA . MET A 1 137 ? -11.630 -8.533 0.129 1.00 59.34 137 MET A CA 1
ATOM 1086 C C . MET A 1 137 ? -12.631 -7.727 -0.707 1.00 59.34 137 MET A C 1
ATOM 1088 O O . MET A 1 137 ? -13.426 -8.314 -1.440 1.00 59.34 137 MET A O 1
ATOM 1092 N N . ASN A 1 138 ? -12.637 -6.397 -0.573 1.00 64.81 138 ASN A N 1
ATOM 1093 C CA . ASN A 1 138 ? -13.587 -5.491 -1.220 1.00 64.81 138 ASN A CA 1
ATOM 1094 C C . ASN A 1 138 ? -15.061 -5.783 -0.867 1.00 64.81 138 ASN A C 1
ATOM 1096 O O . ASN A 1 138 ? -15.985 -5.404 -1.586 1.00 64.81 138 ASN A O 1
ATOM 1100 N N . LEU A 1 139 ? -15.318 -6.451 0.265 1.00 70.00 139 LEU A N 1
ATOM 1101 C CA . LEU A 1 139 ? -16.662 -6.740 0.775 1.00 70.00 139 LEU A CA 1
ATOM 1102 C C . LEU A 1 139 ? -17.148 -5.591 1.669 1.00 70.00 139 LEU A C 1
ATOM 1104 O O . LEU A 1 139 ? -17.459 -5.791 2.848 1.00 70.00 139 LEU A O 1
ATOM 1108 N N . PHE A 1 140 ? -17.213 -4.387 1.096 1.00 79.19 140 PHE A N 1
ATOM 1109 C CA . PHE A 1 140 ? -17.434 -3.124 1.809 1.00 79.19 140 PHE A CA 1
ATOM 1110 C C . PHE A 1 140 ? -18.693 -3.126 2.688 1.00 79.19 140 PHE A C 1
ATOM 1112 O O . PHE A 1 140 ? -18.615 -2.754 3.854 1.00 79.19 140 PHE A O 1
ATOM 1119 N N . ASP A 1 141 ? -19.823 -3.644 2.191 1.00 81.31 141 ASP A N 1
ATOM 1120 C CA . ASP A 1 141 ? -21.091 -3.706 2.946 1.00 81.31 141 ASP A CA 1
ATOM 1121 C C . ASP A 1 141 ? -20.991 -4.571 4.201 1.00 81.31 141 ASP A C 1
ATOM 1123 O O . ASP A 1 141 ? -21.537 -4.242 5.258 1.00 81.31 141 ASP A O 1
ATOM 1127 N N . LYS A 1 142 ? -20.275 -5.696 4.099 1.00 74.44 142 LYS A N 1
ATOM 1128 C CA . LYS A 1 142 ? -20.062 -6.577 5.245 1.00 74.44 142 LYS A CA 1
ATOM 1129 C C . LYS A 1 142 ? -19.088 -5.925 6.220 1.00 74.44 142 LYS A C 1
ATOM 1131 O O . LYS A 1 142 ? -19.383 -5.894 7.410 1.00 74.44 142 LYS A O 1
ATOM 1136 N N . ALA A 1 143 ? -17.969 -5.396 5.724 1.00 76.56 143 ALA A N 1
ATOM 1137 C CA . ALA A 1 143 ? -16.962 -4.726 6.542 1.00 76.56 143 ALA A CA 1
ATOM 1138 C C . ALA A 1 143 ? -17.573 -3.570 7.348 1.00 76.56 143 ALA A C 1
ATOM 1140 O O . ALA A 1 143 ? -17.440 -3.533 8.570 1.00 76.56 143 ALA A O 1
ATOM 1141 N N . GLU A 1 144 ? -18.328 -2.693 6.682 1.00 86.69 144 GLU A N 1
ATOM 1142 C CA . GLU A 1 144 ? -19.046 -1.584 7.306 1.00 86.69 144 GLU A CA 1
ATOM 1143 C C . GLU A 1 144 ? -19.960 -2.063 8.425 1.00 86.69 144 GLU A C 1
ATOM 1145 O O . GLU A 1 144 ? -19.875 -1.561 9.541 1.00 86.69 144 GLU A O 1
ATOM 1150 N N . LYS A 1 145 ? -20.803 -3.066 8.154 1.00 83.19 145 LYS A N 1
ATOM 1151 C CA . LYS A 1 145 ? -21.733 -3.599 9.151 1.00 83.19 145 LYS A CA 1
ATOM 1152 C C . LYS A 1 145 ? -21.006 -4.041 10.421 1.00 83.19 145 LYS A C 1
ATOM 1154 O O . LYS A 1 145 ? -21.489 -3.764 11.515 1.00 83.19 145 LYS A O 1
ATOM 1159 N N . TYR A 1 146 ? -19.862 -4.711 10.291 1.00 77.00 146 TYR A N 1
ATOM 1160 C CA . TYR A 1 146 ? -19.076 -5.129 11.452 1.00 77.00 146 TYR A CA 1
ATOM 1161 C C . TYR A 1 146 ? -18.419 -3.946 12.172 1.00 77.00 146 TYR A C 1
ATOM 1163 O O . TYR A 1 146 ? -18.437 -3.918 13.401 1.00 77.00 146 TYR A O 1
ATOM 1171 N N . TYR A 1 147 ? -17.893 -2.952 11.450 1.00 84.25 147 TYR A N 1
ATOM 1172 C CA . TYR A 1 147 ? -17.353 -1.740 12.076 1.00 84.25 147 TYR A CA 1
ATOM 1173 C C . TYR A 1 147 ? -18.429 -0.930 12.808 1.00 84.25 147 TYR A C 1
ATOM 1175 O O . TYR A 1 147 ? -18.191 -0.498 13.931 1.00 84.25 147 TYR A O 1
ATOM 1183 N N . GLN A 1 148 ? -19.632 -0.796 12.245 1.00 85.06 148 GLN A N 1
ATOM 1184 C CA . GLN A 1 148 ? -20.755 -0.148 12.932 1.00 85.06 148 GLN A CA 1
ATOM 1185 C C . GLN A 1 148 ? -21.175 -0.919 14.183 1.00 85.06 148 GLN A C 1
ATOM 1187 O O . GLN A 1 148 ? -21.350 -0.330 15.240 1.00 85.06 148 GLN A O 1
ATOM 1192 N N . GLN A 1 149 ? -21.245 -2.252 14.111 1.00 80.38 149 GLN A N 1
ATOM 1193 C CA . GLN A 1 149 ? -21.530 -3.073 15.291 1.00 80.38 149 GLN A CA 1
ATOM 1194 C C . GLN A 1 149 ? -20.479 -2.903 16.394 1.00 80.38 149 GLN A C 1
ATOM 1196 O O . GLN A 1 149 ? -20.818 -2.953 17.576 1.00 80.38 149 GLN A O 1
ATOM 1201 N N . LEU A 1 150 ? -19.206 -2.730 16.032 1.00 79.25 150 LEU A N 1
ATOM 1202 C CA . LEU A 1 150 ? -18.142 -2.441 16.994 1.00 79.25 150 LEU A CA 1
ATOM 1203 C C . LEU A 1 150 ? -18.325 -1.069 17.646 1.00 79.25 150 LEU A C 1
ATOM 1205 O O . LEU A 1 150 ? -18.154 -0.962 18.858 1.00 79.25 150 LEU A O 1
ATOM 1209 N N . LEU A 1 151 ? -18.723 -0.055 16.874 1.00 82.69 151 LEU A N 1
ATOM 1210 C CA . LEU A 1 151 ? -19.041 1.277 17.391 1.00 82.69 151 LEU A CA 1
ATOM 1211 C C . LEU A 1 151 ? -20.256 1.254 18.332 1.00 82.69 151 LEU A C 1
ATOM 1213 O O . LEU A 1 151 ? -20.200 1.826 19.420 1.00 82.69 151 LEU A O 1
ATOM 1217 N N . ASP A 1 152 ? -21.317 0.537 17.959 1.00 78.69 152 ASP A N 1
ATOM 1218 C CA . ASP A 1 152 ? -22.540 0.417 18.758 1.00 78.69 152 ASP A CA 1
ATOM 1219 C C . ASP A 1 152 ? -22.273 -0.285 20.102 1.00 78.69 152 ASP A C 1
ATOM 1221 O O . ASP A 1 152 ? -22.705 0.178 21.163 1.00 78.69 152 ASP A O 1
ATOM 1225 N N . ASN A 1 153 ? -21.511 -1.386 20.075 1.00 68.38 153 ASN A N 1
ATOM 1226 C CA . ASN A 1 153 ? -21.207 -2.201 21.256 1.00 68.38 153 ASN A CA 1
ATOM 1227 C C . ASN A 1 153 ? -20.071 -1.630 22.130 1.00 68.38 153 ASN A C 1
ATOM 1229 O O . ASN A 1 153 ? -19.995 -1.951 23.315 1.00 68.38 153 ASN A O 1
ATOM 1233 N N . GLY A 1 154 ? -19.187 -0.799 21.566 1.00 57.97 154 GLY A N 1
ATOM 1234 C CA . GLY A 1 154 ? -18.024 -0.203 22.238 1.00 57.97 154 GLY A CA 1
ATOM 1235 C C . GLY A 1 154 ? -18.336 1.003 23.134 1.00 57.97 154 GLY A C 1
ATOM 1236 O O . GLY A 1 154 ? -17.454 1.495 23.831 1.00 57.97 154 GLY A O 1
ATOM 1237 N N . SER A 1 155 ? -19.593 1.454 23.170 1.00 47.00 155 SER A N 1
ATOM 1238 C CA . SER A 1 155 ? -20.073 2.581 23.988 1.00 47.00 155 SER A CA 1
ATOM 1239 C C . SER A 1 155 ? -20.110 2.307 25.507 1.00 47.00 155 SER A C 1
ATOM 1241 O O . SER A 1 155 ? -20.433 3.198 26.297 1.00 47.00 155 SER A O 1
ATOM 1243 N N . VAL A 1 156 ? -19.735 1.099 25.948 1.00 42.44 156 VAL A N 1
ATOM 1244 C CA . VAL A 1 156 ? -19.700 0.692 27.361 1.00 42.44 156 VAL A CA 1
ATOM 1245 C C . VAL A 1 156 ? -18.257 0.707 27.899 1.00 42.44 156 VAL A C 1
ATOM 1247 O O . VAL A 1 156 ? -17.618 -0.325 28.038 1.00 42.44 156 VAL A O 1
ATOM 1250 N N . ILE A 1 157 ? -17.782 1.920 28.208 1.00 44.91 157 ILE A N 1
ATOM 1251 C CA . ILE A 1 157 ? -16.798 2.292 29.250 1.00 44.91 157 ILE A CA 1
ATOM 1252 C C . ILE A 1 157 ? -15.505 1.441 29.333 1.00 44.91 157 ILE A C 1
ATOM 1254 O O . ILE A 1 157 ? -15.420 0.545 30.168 1.00 44.91 157 ILE A O 1
ATOM 1258 N N . ASP A 1 158 ? -14.457 1.823 28.586 1.00 39.91 158 ASP A N 1
ATOM 1259 C CA . ASP A 1 158 ? -13.042 1.757 29.027 1.00 39.91 158 ASP A CA 1
ATOM 1260 C C . ASP A 1 158 ? -12.132 2.618 28.117 1.00 39.91 158 ASP A C 1
ATOM 1262 O O . ASP A 1 158 ? -12.469 2.867 26.967 1.00 39.91 158 ASP A O 1
ATOM 1266 N N . ILE A 1 159 ? -10.969 3.085 28.574 1.00 41.06 159 ILE A N 1
ATOM 1267 C CA . ILE A 1 159 ? -10.046 3.959 27.804 1.00 41.06 159 ILE A CA 1
ATOM 1268 C C . ILE A 1 159 ? -9.483 3.253 26.549 1.00 41.06 159 ILE A C 1
ATOM 1270 O O . ILE A 1 159 ? -9.127 3.908 25.573 1.00 41.06 159 ILE A O 1
ATOM 1274 N N . SER A 1 160 ? -9.497 1.917 26.530 1.00 50.06 160 SER A N 1
ATOM 1275 C CA . SER A 1 160 ? -9.218 1.077 25.354 1.00 50.06 160 SER A CA 1
ATOM 1276 C C . SER A 1 160 ? -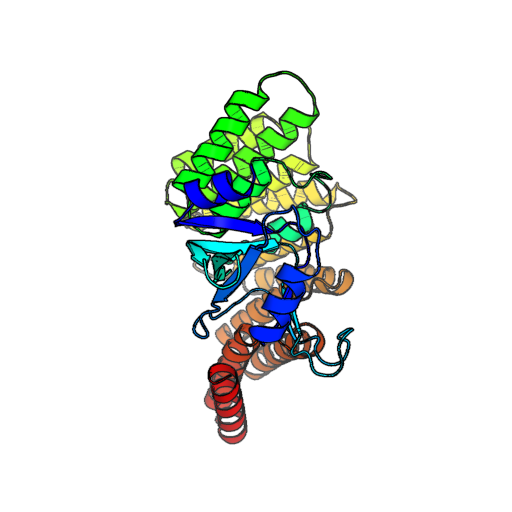10.297 1.167 24.256 1.00 50.06 160 SER A C 1
ATOM 1278 O O . SER A 1 160 ? -10.037 0.814 23.105 1.00 50.06 160 SER A O 1
ATOM 1280 N N . SER A 1 161 ? -11.493 1.680 24.574 1.00 59.16 161 SER A N 1
ATOM 1281 C CA . SER A 1 161 ? -12.601 1.859 23.621 1.00 59.16 161 SER A CA 1
ATOM 1282 C C . SER A 1 161 ? -12.429 3.069 22.697 1.00 59.16 161 SER A C 1
ATOM 1284 O O . SER A 1 161 ? -12.919 3.029 21.567 1.00 59.16 161 SER A O 1
ATOM 1286 N N . SER A 1 162 ? -11.713 4.126 23.113 1.00 64.38 162 SER A N 1
ATOM 1287 C CA . SER A 1 162 ? -11.541 5.328 22.279 1.00 64.38 162 SER A CA 1
ATOM 1288 C C . SER A 1 162 ? -10.610 5.069 21.096 1.00 64.38 162 SER A C 1
ATOM 1290 O O . SER A 1 162 ? -10.902 5.493 19.982 1.00 64.38 162 SER A O 1
ATOM 1292 N N . ASP A 1 163 ? -9.537 4.303 21.306 1.00 74.81 163 ASP A N 1
ATOM 1293 C CA . ASP A 1 163 ? -8.609 3.937 20.230 1.00 74.81 163 ASP A CA 1
ATOM 1294 C C . ASP A 1 163 ? -9.283 2.979 19.251 1.00 74.81 163 ASP A C 1
ATOM 1296 O O . ASP A 1 163 ? -9.174 3.153 18.041 1.00 74.81 163 ASP A O 1
ATOM 1300 N N . LEU A 1 164 ? -10.051 2.002 19.750 1.00 76.94 164 LEU A N 1
ATOM 1301 C CA . LEU A 1 164 ? -10.856 1.127 18.896 1.00 76.94 164 LEU A CA 1
ATOM 1302 C C . LEU A 1 164 ? -11.885 1.921 18.078 1.00 76.94 164 LEU A C 1
ATOM 1304 O O . LEU A 1 164 ? -12.075 1.632 16.899 1.00 76.94 164 LEU A O 1
ATOM 1308 N N . THR A 1 165 ? -12.519 2.928 18.679 1.00 82.38 165 THR A N 1
ATOM 1309 C CA . THR A 1 165 ? -13.494 3.800 18.008 1.00 82.38 165 THR A CA 1
ATOM 1310 C C . THR A 1 165 ? -12.845 4.599 16.881 1.00 82.38 165 THR A C 1
ATOM 1312 O O . THR A 1 165 ? -13.324 4.565 15.748 1.00 82.38 165 THR A O 1
ATOM 1315 N N . ILE A 1 166 ? -11.713 5.248 17.155 1.00 84.31 166 ILE A N 1
ATOM 1316 C CA . ILE A 1 166 ? -10.952 6.004 16.154 1.00 84.31 166 ILE A CA 1
ATOM 1317 C C . ILE A 1 166 ? -10.448 5.079 15.039 1.00 84.31 166 ILE A C 1
ATOM 1319 O O . ILE A 1 166 ? -10.598 5.394 13.859 1.00 84.31 166 ILE A O 1
ATOM 1323 N N . ASN A 1 167 ? -9.951 3.892 15.392 1.00 83.38 167 ASN A N 1
ATOM 1324 C CA . ASN A 1 167 ? -9.571 2.872 14.421 1.00 83.38 167 ASN A CA 1
ATOM 1325 C C . ASN A 1 167 ? -10.764 2.446 13.551 1.00 83.38 167 ASN A C 1
ATOM 1327 O O . ASN A 1 167 ? -10.621 2.317 12.338 1.00 83.38 167 ASN A O 1
ATOM 1331 N N . CYS A 1 168 ? -11.958 2.263 14.126 1.00 84.94 168 CYS A N 1
ATOM 1332 C CA . CYS A 1 168 ? -13.166 1.975 13.348 1.00 84.94 168 CYS A CA 1
ATOM 1333 C C . CYS A 1 168 ? -13.504 3.125 12.394 1.00 84.94 168 CYS A C 1
ATOM 1335 O O . CYS A 1 168 ? -13.836 2.860 11.241 1.00 84.94 168 CYS A O 1
ATOM 1337 N N . PHE A 1 169 ? -13.365 4.387 12.816 1.00 90.56 169 PHE A N 1
ATOM 1338 C CA . PHE A 1 169 ? -13.555 5.534 11.924 1.00 90.56 169 PHE A CA 1
ATOM 1339 C C . PHE A 1 169 ? -12.571 5.527 10.756 1.00 90.56 169 PHE A C 1
ATOM 1341 O O . PHE A 1 169 ? -12.998 5.706 9.622 1.00 90.56 169 PHE A O 1
ATOM 1348 N N . TRP A 1 170 ? -11.286 5.255 10.990 1.00 88.19 170 TRP A N 1
ATOM 1349 C CA . TRP A 1 170 ? -10.289 5.125 9.919 1.00 88.19 170 TRP A CA 1
ATOM 1350 C C . TRP A 1 170 ? -10.630 4.018 8.924 1.00 88.19 170 TRP A C 1
ATOM 1352 O O . TRP A 1 170 ? -10.551 4.217 7.713 1.00 88.19 170 TRP A O 1
ATOM 1362 N N . ARG A 1 171 ? -11.100 2.867 9.409 1.00 87.75 171 ARG A N 1
ATOM 1363 C CA . ARG A 1 171 ? -11.530 1.783 8.519 1.00 87.75 171 ARG A CA 1
ATOM 1364 C C . ARG A 1 171 ? -12.806 2.139 7.749 1.00 87.75 171 ARG A C 1
ATOM 1366 O O . ARG A 1 171 ? -12.907 1.828 6.565 1.00 87.75 171 ARG A O 1
ATOM 1373 N N . LEU A 1 172 ? -13.752 2.836 8.377 1.00 89.81 172 LEU A N 1
ATOM 1374 C CA . LEU A 1 172 ? -14.966 3.336 7.724 1.00 89.81 172 LEU A CA 1
ATOM 1375 C C . LEU A 1 172 ? -14.681 4.456 6.713 1.00 89.81 172 LEU A C 1
ATOM 1377 O O . LEU A 1 172 ? -15.388 4.552 5.713 1.00 89.81 172 LEU A O 1
ATOM 1381 N N . ILE A 1 173 ? -13.624 5.252 6.912 1.00 90.00 173 ILE A N 1
ATOM 1382 C CA . ILE A 1 173 ? -13.118 6.190 5.900 1.00 90.00 173 ILE A CA 1
ATOM 1383 C C . ILE A 1 173 ? -12.709 5.421 4.643 1.00 90.00 173 ILE A C 1
ATOM 1385 O O . ILE A 1 173 ? -13.154 5.781 3.557 1.00 90.00 173 ILE A O 1
ATOM 1389 N N . ASN A 1 174 ? -11.937 4.338 4.773 1.00 85.31 174 ASN A N 1
ATOM 1390 C CA . ASN A 1 174 ? -11.543 3.526 3.616 1.00 85.31 174 ASN A CA 1
ATOM 1391 C C . ASN A 1 174 ? -12.747 2.874 2.931 1.00 85.31 174 ASN A C 1
ATOM 1393 O O . ASN A 1 174 ? -12.837 2.921 1.707 1.00 85.31 174 ASN A O 1
ATOM 1397 N N . VAL A 1 175 ? -13.700 2.323 3.694 1.00 86.81 175 VAL A N 1
ATOM 1398 C CA . VAL A 1 175 ? -14.966 1.804 3.140 1.00 86.81 175 VAL A CA 1
ATOM 1399 C C . VAL A 1 175 ? -15.673 2.879 2.308 1.00 86.81 175 VAL A C 1
ATOM 1401 O O . VAL A 1 175 ? -16.044 2.625 1.165 1.00 86.81 175 VAL A O 1
ATOM 1404 N N . ALA A 1 176 ? -15.844 4.080 2.867 1.00 87.69 176 ALA A N 1
ATOM 1405 C CA . ALA A 1 176 ? -16.538 5.179 2.206 1.00 87.69 176 ALA A CA 1
ATOM 1406 C C . ALA A 1 176 ? -15.789 5.666 0.954 1.00 87.69 176 ALA A C 1
ATOM 1408 O O . ALA A 1 176 ? -16.401 5.815 -0.101 1.00 87.69 176 ALA A O 1
ATOM 1409 N N . ARG A 1 177 ? -14.460 5.836 1.026 1.00 84.81 177 ARG A N 1
ATOM 1410 C CA . ARG A 1 177 ? -13.612 6.198 -0.125 1.00 84.81 177 ARG A CA 1
ATOM 1411 C C . ARG A 1 177 ? -13.735 5.191 -1.263 1.00 84.81 177 ARG A C 1
ATOM 1413 O O . ARG A 1 177 ? -13.951 5.595 -2.399 1.00 84.81 177 ARG A O 1
ATOM 1420 N N . ASN A 1 178 ? -13.671 3.894 -0.956 1.00 82.56 178 ASN A N 1
ATOM 1421 C CA . ASN A 1 178 ? -13.782 2.832 -1.958 1.00 82.56 178 ASN A CA 1
ATOM 1422 C C . ASN A 1 178 ? -15.152 2.807 -2.663 1.00 82.56 178 ASN A C 1
ATOM 1424 O O . ASN A 1 178 ? -15.254 2.342 -3.797 1.00 82.56 178 ASN A O 1
ATOM 1428 N N . ARG A 1 179 ? -16.206 3.334 -2.029 1.00 83.38 179 ARG A N 1
ATOM 1429 C CA . ARG A 1 179 ? -17.525 3.523 -2.657 1.00 83.38 179 ARG A CA 1
ATOM 1430 C C . ARG A 1 179 ? -17.698 4.869 -3.366 1.00 83.38 179 ARG A C 1
ATOM 1432 O O . ARG A 1 179 ? -18.683 5.047 -4.077 1.00 83.38 179 ARG A O 1
ATOM 1439 N N . GLY A 1 180 ? -16.767 5.805 -3.186 1.00 82.75 180 GLY A N 1
ATOM 1440 C CA . GLY A 1 180 ? -16.898 7.192 -3.639 1.00 82.75 180 GLY A CA 1
ATOM 1441 C C . GLY A 1 180 ? -17.772 8.071 -2.733 1.00 82.75 180 GLY A C 1
ATOM 1442 O O . GLY A 1 180 ? -18.125 9.186 -3.115 1.00 82.75 180 GLY A O 1
ATOM 1443 N N . ASP A 1 181 ? -18.108 7.609 -1.526 1.00 89.62 181 ASP A N 1
ATOM 1444 C CA . ASP A 1 181 ? -18.942 8.320 -0.551 1.00 89.62 181 ASP A CA 1
ATOM 1445 C C . ASP A 1 181 ? -18.109 9.338 0.259 1.00 89.62 181 ASP A C 1
ATOM 1447 O O . ASP A 1 181 ? -17.980 9.253 1.485 1.00 89.62 181 ASP A O 1
ATOM 1451 N N . PHE A 1 182 ? -17.502 10.318 -0.416 1.00 87.31 182 PHE A N 1
ATOM 1452 C CA . PHE A 1 182 ? -16.529 11.227 0.210 1.00 87.31 182 PHE A CA 1
ATOM 1453 C C . PHE A 1 182 ? -17.120 12.101 1.322 1.00 87.31 182 PHE A C 1
ATOM 1455 O O . PHE A 1 182 ? -16.431 12.387 2.299 1.00 87.31 182 PHE A O 1
ATOM 1462 N N . ASP A 1 183 ? -18.403 12.463 1.246 1.00 90.50 183 ASP A N 1
ATOM 1463 C CA . ASP A 1 183 ? -19.090 13.187 2.325 1.00 90.50 183 ASP A CA 1
ATOM 1464 C C . ASP A 1 183 ? -19.088 12.387 3.639 1.00 90.50 183 ASP A C 1
ATOM 1466 O O . ASP A 1 183 ? -18.859 12.945 4.719 1.00 90.50 183 ASP A O 1
ATOM 1470 N N . ILE A 1 184 ? -19.292 11.067 3.539 1.00 92.06 184 ILE A N 1
ATOM 1471 C CA . ILE A 1 184 ? -19.249 10.133 4.669 1.00 92.06 184 ILE A CA 1
ATOM 1472 C C . ILE A 1 184 ? -17.807 9.981 5.159 1.00 92.06 184 ILE A C 1
ATOM 1474 O O . ILE A 1 184 ? -17.559 10.056 6.365 1.00 92.06 184 ILE A O 1
ATOM 1478 N N . ALA A 1 185 ? -16.843 9.849 4.243 1.00 90.88 185 ALA A N 1
ATOM 1479 C CA . ALA A 1 185 ? -15.425 9.778 4.588 1.00 90.88 185 ALA A CA 1
ATOM 1480 C C . ALA A 1 185 ? -14.975 11.020 5.384 1.00 90.88 185 ALA A C 1
ATOM 1482 O O . ALA A 1 185 ? -14.398 10.893 6.464 1.00 90.88 185 ALA A O 1
ATOM 1483 N N . PHE A 1 186 ? -15.326 12.227 4.928 1.00 91.62 186 PHE A N 1
ATOM 1484 C CA . PHE A 1 186 ? -15.035 13.465 5.656 1.00 91.62 186 PHE A CA 1
ATOM 1485 C C . PHE A 1 186 ? -15.760 13.550 7.003 1.00 91.62 186 PHE A C 1
ATOM 1487 O O . PHE A 1 186 ? -15.210 14.114 7.952 1.00 91.62 186 PHE A O 1
ATOM 1494 N N . ALA A 1 187 ? -16.977 13.011 7.117 1.00 93.12 187 ALA A N 1
ATOM 1495 C CA . ALA A 1 187 ? -17.686 12.954 8.391 1.00 93.12 187 ALA A CA 1
ATOM 1496 C C . ALA A 1 187 ? -16.944 12.082 9.414 1.00 93.12 187 ALA A C 1
ATOM 1498 O O . ALA A 1 187 ? -16.697 12.545 10.528 1.00 93.12 187 ALA A O 1
ATOM 1499 N N . TYR A 1 188 ? -16.508 10.881 9.026 1.00 93.25 188 TYR A N 1
ATOM 1500 C CA . TYR A 1 188 ? -15.710 10.020 9.903 1.00 93.25 188 TYR A CA 1
ATOM 1501 C C . TYR A 1 188 ? -14.351 10.624 10.247 1.00 93.25 188 TYR A C 1
ATOM 1503 O O . TYR A 1 188 ? -13.913 10.516 11.391 1.00 93.25 188 TYR A O 1
ATOM 1511 N N . SER A 1 189 ? -13.710 11.331 9.316 1.00 90.94 189 SER A N 1
ATOM 1512 C CA . SER A 1 189 ? -12.462 12.032 9.618 1.00 90.94 189 SER A CA 1
ATOM 1513 C C . SER A 1 189 ? -12.629 13.131 10.668 1.00 90.94 189 SER A C 1
ATOM 1515 O O . SER A 1 189 ? -11.767 13.277 11.534 1.00 90.94 189 SER A O 1
ATOM 1517 N N . ARG A 1 190 ? -13.735 13.888 10.627 1.00 91.12 190 ARG A N 1
ATOM 1518 C CA . ARG A 1 190 ? -14.048 14.885 11.665 1.00 91.12 190 ARG A CA 1
ATOM 1519 C C . ARG A 1 190 ? -14.270 14.223 13.021 1.00 91.12 190 ARG A C 1
ATOM 1521 O O . ARG A 1 190 ? -13.668 14.659 13.995 1.00 91.12 190 ARG A O 1
ATOM 1528 N N . LEU A 1 191 ? -15.046 13.138 13.062 1.00 91.31 191 LEU A N 1
ATOM 1529 C CA . LEU A 1 191 ? -15.281 12.374 14.292 1.00 91.31 191 LEU A CA 1
ATOM 1530 C C . LEU A 1 191 ? -13.976 11.829 14.890 1.00 91.31 191 LEU A C 1
ATOM 1532 O O . LEU A 1 191 ? -13.788 11.892 16.102 1.00 91.31 191 LEU A O 1
ATOM 1536 N N . ALA A 1 192 ? -13.057 11.341 14.053 1.00 90.19 192 ALA A N 1
ATOM 1537 C CA . ALA A 1 192 ? -11.756 10.860 14.506 1.00 90.19 192 ALA A CA 1
ATOM 1538 C C . ALA A 1 192 ? -10.923 11.970 15.170 1.00 90.19 192 ALA A C 1
ATOM 1540 O O . ALA A 1 192 ? -10.363 11.737 16.235 1.00 90.19 192 ALA A O 1
ATOM 1541 N N . ILE A 1 193 ? -10.894 13.181 14.596 1.00 90.19 193 ILE A N 1
ATOM 1542 C CA . ILE A 1 193 ? -10.208 14.343 15.194 1.00 90.19 193 ILE A CA 1
ATOM 1543 C C . ILE A 1 193 ? -10.881 14.782 16.497 1.00 90.19 193 ILE A C 1
ATOM 1545 O O . ILE A 1 193 ? -10.197 15.020 17.491 1.00 90.19 193 ILE A O 1
ATOM 1549 N N . GLU A 1 194 ? -12.212 14.891 16.505 1.00 88.94 194 GLU A N 1
ATOM 1550 C CA . GLU A 1 194 ? -12.986 15.318 17.678 1.00 88.94 194 GLU A CA 1
ATOM 1551 C C . GLU A 1 194 ? -12.778 14.390 18.881 1.00 88.94 194 GLU A C 1
ATOM 1553 O O . GLU A 1 194 ? -12.805 14.850 20.022 1.00 88.94 194 GLU A O 1
ATOM 1558 N N . GLN A 1 195 ? -12.529 13.100 18.638 1.00 86.12 195 GLN A N 1
ATOM 1559 C CA . GLN A 1 195 ? -12.237 12.120 19.685 1.00 86.12 195 GLN A CA 1
ATOM 1560 C C . GLN A 1 195 ? -10.746 11.995 20.038 1.00 86.12 195 GLN A C 1
ATOM 1562 O O . GLN A 1 195 ? -10.414 11.307 21.005 1.00 86.12 195 GLN A O 1
ATOM 1567 N N . SER A 1 196 ? -9.844 12.670 19.316 1.00 85.75 196 SER A N 1
ATOM 1568 C CA . SER A 1 196 ? -8.394 12.615 19.543 1.00 85.75 196 SER A CA 1
ATOM 1569 C C . SER A 1 196 ? -7.686 13.983 19.695 1.00 85.75 196 SER A C 1
ATOM 1571 O O . SER A 1 196 ? -6.549 14.103 19.232 1.00 85.75 196 SER A O 1
ATOM 1573 N N . PRO A 1 197 ? -8.280 15.027 20.316 1.00 82.50 197 PRO A N 1
ATOM 1574 C CA . PRO A 1 197 ? -7.722 16.387 20.276 1.00 82.50 197 PRO A CA 1
ATOM 1575 C C . PRO A 1 197 ? -6.365 16.517 20.985 1.00 82.50 197 PRO A C 1
ATOM 1577 O O . PRO A 1 197 ? -5.491 17.229 20.502 1.00 82.50 197 PRO A O 1
ATOM 1580 N N . ASP A 1 198 ? -6.167 15.781 22.082 1.00 86.50 198 ASP A N 1
ATOM 1581 C CA . ASP A 1 198 ? -4.940 15.800 22.894 1.00 86.50 198 ASP A CA 1
ATOM 1582 C C . ASP A 1 198 ? -4.099 14.519 22.718 1.00 86.50 198 ASP A C 1
ATOM 1584 O O . ASP A 1 198 ? -3.287 14.174 23.576 1.00 86.50 198 ASP A O 1
ATOM 1588 N N . ARG A 1 199 ? -4.327 13.780 21.624 1.00 87.25 199 ARG A N 1
ATOM 1589 C CA . ARG A 1 199 ? -3.666 12.502 21.309 1.00 87.25 199 ARG A CA 1
ATOM 1590 C C . ARG A 1 199 ? -2.868 12.624 20.014 1.00 87.25 199 ARG A C 1
ATOM 1592 O O . ARG A 1 199 ? -3.373 12.239 18.953 1.00 87.25 199 ARG A O 1
ATOM 1599 N N . PRO A 1 200 ? -1.656 13.207 20.055 1.00 86.19 200 PRO A N 1
ATOM 1600 C CA . PRO A 1 200 ? -0.867 13.473 18.855 1.00 86.19 200 PRO A CA 1
ATOM 1601 C C . PRO A 1 200 ? -0.605 12.204 18.033 1.00 86.19 200 PRO A C 1
ATOM 1603 O O . PRO A 1 200 ? -0.644 12.265 16.807 1.00 86.19 200 PRO A O 1
ATOM 1606 N N . GLU A 1 201 ? -0.439 11.050 18.682 1.00 82.62 201 GLU A N 1
ATOM 1607 C CA . GLU A 1 201 ? -0.228 9.733 18.072 1.00 82.62 201 GLU A CA 1
ATOM 1608 C C . GLU A 1 201 ? -1.402 9.222 17.218 1.00 82.62 201 GLU A C 1
ATOM 1610 O O . GLU A 1 201 ? -1.192 8.416 16.311 1.00 82.62 201 GLU A O 1
ATOM 1615 N N . LEU A 1 202 ? -2.622 9.712 17.459 1.00 84.94 202 LEU A N 1
ATOM 1616 C CA . LEU A 1 202 ? -3.809 9.410 16.649 1.00 84.94 202 LEU A CA 1
ATOM 1617 C C . LEU A 1 202 ? -4.139 10.569 15.701 1.00 84.94 202 LEU A C 1
ATOM 1619 O O . LEU A 1 202 ? -4.564 10.362 14.564 1.00 84.94 202 LEU A O 1
ATOM 1623 N N . LEU A 1 203 ? -3.908 11.806 16.144 1.00 88.81 203 LEU A N 1
ATOM 1624 C CA . LEU A 1 203 ? -4.283 13.007 15.409 1.00 88.81 203 LEU A CA 1
ATOM 1625 C C . LEU A 1 203 ? -3.554 13.127 14.064 1.00 88.81 203 LEU A C 1
ATOM 1627 O O . LEU A 1 203 ? -4.187 13.456 13.058 1.00 88.81 203 LEU A O 1
ATOM 1631 N N . TYR A 1 204 ? -2.255 12.801 14.002 1.00 89.31 204 TYR A N 1
ATOM 1632 C CA . TYR A 1 204 ? -1.537 12.829 12.722 1.00 89.31 204 TYR A CA 1
ATOM 1633 C C . TYR A 1 204 ? -2.124 11.822 11.722 1.00 89.31 204 TYR A C 1
ATOM 1635 O O . TYR A 1 204 ? -2.229 12.131 10.535 1.00 89.31 204 TYR A O 1
ATOM 1643 N N . ARG A 1 205 ? -2.555 10.637 12.184 1.00 87.38 205 ARG A N 1
ATOM 1644 C CA . ARG A 1 205 ? -3.173 9.614 11.326 1.00 87.38 205 ARG A CA 1
ATOM 1645 C C . ARG A 1 205 ? -4.508 10.104 10.786 1.00 87.38 205 ARG A C 1
ATOM 1647 O O . ARG A 1 205 ? -4.750 10.009 9.586 1.00 87.38 205 ARG A O 1
ATOM 1654 N N . SER A 1 206 ? -5.333 10.718 11.632 1.00 89.56 206 SER A N 1
ATOM 1655 C CA . SER A 1 206 ? -6.580 11.356 11.200 1.00 89.56 206 SER A CA 1
ATOM 1656 C C . SER A 1 206 ? -6.335 12.430 10.133 1.00 89.56 206 SER A C 1
ATOM 1658 O O . SER A 1 206 ? -7.052 12.475 9.135 1.00 89.56 206 SER A O 1
ATOM 1660 N N . HIS A 1 207 ? -5.287 13.249 10.278 1.00 91.81 207 HIS A N 1
ATOM 1661 C CA . HIS A 1 207 ? -4.894 14.204 9.240 1.00 91.81 207 HIS A CA 1
ATOM 1662 C C . HIS A 1 207 ? -4.427 13.525 7.940 1.00 91.81 207 HIS A C 1
ATOM 1664 O O . HIS A 1 207 ? -4.842 13.973 6.870 1.00 91.81 207 HIS A O 1
ATOM 1670 N N . LYS A 1 208 ? -3.665 12.420 8.004 1.00 90.06 208 LYS A N 1
ATOM 1671 C CA . LYS A 1 208 ? -3.315 11.613 6.815 1.00 90.06 208 LYS A CA 1
ATOM 1672 C C . LYS A 1 208 ? -4.573 11.137 6.077 1.00 90.06 208 LYS A C 1
ATOM 1674 O O . LYS A 1 208 ? -4.679 11.339 4.873 1.00 90.06 208 LYS A O 1
ATOM 1679 N N . TYR A 1 209 ? -5.561 10.575 6.778 1.00 87.75 209 TYR A N 1
ATOM 1680 C CA . TYR A 1 209 ? -6.809 10.122 6.145 1.00 87.75 209 TYR A CA 1
ATOM 1681 C C . TYR A 1 209 ? -7.602 11.263 5.489 1.00 87.75 209 TYR A C 1
ATOM 1683 O O . TYR A 1 209 ? -8.172 11.075 4.416 1.00 87.75 209 TYR A O 1
ATOM 1691 N N . ILE A 1 210 ? -7.608 12.462 6.082 1.00 90.75 210 ILE A N 1
ATOM 1692 C CA . ILE A 1 210 ? -8.225 13.641 5.451 1.00 90.75 210 ILE A CA 1
ATOM 1693 C C . ILE A 1 210 ? -7.476 14.040 4.183 1.00 90.75 210 ILE A C 1
ATOM 1695 O O . ILE A 1 210 ? -8.113 14.350 3.178 1.00 90.75 210 ILE A O 1
ATOM 1699 N N . SER A 1 211 ? -6.141 14.028 4.221 1.00 90.81 211 SER A N 1
ATOM 1700 C CA . SER A 1 211 ? -5.322 14.308 3.042 1.00 90.81 211 SER A CA 1
ATOM 1701 C C . SER A 1 211 ? -5.659 13.350 1.897 1.00 90.81 211 SER A C 1
ATOM 1703 O O . SER A 1 211 ? -5.929 13.795 0.782 1.00 90.81 211 SER A O 1
ATOM 1705 N N . LEU A 1 212 ? -5.762 12.051 2.197 1.00 84.81 212 LEU A N 1
ATOM 1706 C CA . LEU A 1 212 ? -6.169 11.034 1.228 1.00 84.81 212 LEU A CA 1
ATOM 1707 C C . LEU A 1 212 ? -7.577 11.297 0.668 1.00 84.81 212 LEU A C 1
ATOM 1709 O O . LEU A 1 212 ? -7.757 11.221 -0.542 1.00 84.81 212 LEU A O 1
ATOM 1713 N N . ASN A 1 213 ? -8.556 11.679 1.497 1.00 85.88 213 ASN A N 1
ATOM 1714 C CA . ASN A 1 213 ? -9.892 12.058 1.010 1.00 85.88 213 ASN A CA 1
ATOM 1715 C C . ASN A 1 213 ? -9.837 13.231 0.018 1.00 85.88 213 ASN A C 1
ATOM 1717 O O . ASN A 1 213 ? -10.532 13.211 -0.995 1.00 85.88 213 ASN A O 1
ATOM 1721 N N . TYR A 1 214 ? -9.014 14.249 0.293 1.00 86.31 214 TYR A N 1
ATOM 1722 C CA . TYR A 1 214 ? -8.851 15.394 -0.604 1.00 86.31 214 TYR A CA 1
ATOM 1723 C C . TYR A 1 214 ? -8.128 15.039 -1.908 1.00 86.31 214 TYR A C 1
ATOM 1725 O O . TYR A 1 214 ? -8.482 15.588 -2.952 1.00 86.31 214 TYR A O 1
ATOM 1733 N N . LEU A 1 215 ? -7.164 14.111 -1.879 1.00 81.88 215 LEU A N 1
ATOM 1734 C CA . LEU A 1 215 ? -6.513 13.607 -3.093 1.00 81.88 215 LEU A CA 1
ATOM 1735 C C . LEU A 1 215 ? -7.515 12.941 -4.042 1.00 81.88 215 LEU A C 1
ATOM 1737 O O . LEU A 1 215 ? -7.482 13.220 -5.241 1.00 81.88 215 LEU A O 1
ATOM 1741 N N . GLU A 1 216 ? -8.426 12.126 -3.506 1.00 81.38 216 GLU A N 1
ATOM 1742 C CA . GLU A 1 216 ? -9.450 11.427 -4.300 1.00 81.38 216 GLU A CA 1
ATOM 1743 C C . GLU A 1 216 ? -10.413 12.387 -5.007 1.00 81.38 216 GLU A C 1
ATOM 1745 O O . GLU A 1 216 ? -10.823 12.142 -6.138 1.00 81.38 216 GLU A O 1
ATOM 1750 N N . ILE A 1 217 ? -10.744 13.518 -4.375 1.00 84.88 217 ILE A N 1
ATOM 1751 C CA . ILE A 1 217 ? -11.584 14.558 -4.992 1.00 84.88 217 ILE A CA 1
ATOM 1752 C C . ILE A 1 217 ? -10.774 15.613 -5.766 1.00 84.88 217 ILE A C 1
ATOM 1754 O O . ILE A 1 217 ? -11.309 16.658 -6.133 1.00 84.88 217 ILE A O 1
ATOM 1758 N N . HIS A 1 218 ? -9.489 15.345 -6.030 1.00 83.06 218 HIS A N 1
ATOM 1759 C CA . HIS A 1 218 ? -8.551 16.209 -6.761 1.00 83.06 218 HIS A CA 1
ATOM 1760 C C . HIS A 1 218 ? -8.308 17.601 -6.142 1.00 83.06 218 HIS A C 1
ATOM 1762 O O . HIS A 1 218 ? -7.859 18.533 -6.817 1.00 83.06 218 HIS A O 1
ATOM 1768 N N . SER A 1 219 ? -8.528 17.739 -4.836 1.00 89.06 219 SER A N 1
ATOM 1769 C CA . SER A 1 219 ? -8.228 18.934 -4.041 1.00 89.06 219 SER A CA 1
ATOM 1770 C C . SER A 1 219 ? -6.791 18.886 -3.509 1.00 89.06 219 SER A C 1
ATOM 1772 O O . SER A 1 219 ? -6.529 18.617 -2.338 1.00 89.06 219 SER A O 1
ATOM 1774 N N . ILE A 1 220 ? -5.827 19.124 -4.403 1.00 89.06 220 ILE A N 1
ATOM 1775 C CA . ILE A 1 220 ? -4.390 18.951 -4.121 1.00 89.06 220 ILE A CA 1
ATOM 1776 C C . ILE A 1 220 ? -3.871 19.898 -3.023 1.00 89.06 220 ILE A C 1
ATOM 1778 O O . ILE A 1 220 ? -3.017 19.508 -2.226 1.00 89.06 220 ILE A O 1
ATOM 1782 N N . SER A 1 221 ? -4.377 21.132 -2.956 1.00 92.19 221 SER A N 1
ATOM 1783 C CA . SER A 1 221 ? -3.936 22.128 -1.967 1.00 92.19 221 SER A CA 1
ATOM 1784 C C . SER A 1 221 ? -4.327 21.729 -0.545 1.00 92.19 221 SER A C 1
ATOM 1786 O O . SER A 1 221 ? -3.502 21.773 0.366 1.00 92.19 221 SER A O 1
ATOM 1788 N N . GLU A 1 222 ? -5.572 21.300 -0.362 1.00 93.56 222 GLU A N 1
ATOM 1789 C CA . GLU A 1 222 ? -6.102 20.826 0.910 1.00 93.56 222 GLU A CA 1
ATOM 1790 C C . GLU A 1 222 ? -5.422 19.519 1.320 1.00 93.56 222 GLU A C 1
ATOM 1792 O O . GLU A 1 222 ? -5.014 19.371 2.472 1.00 93.56 222 GLU A O 1
ATOM 1797 N N . ALA A 1 223 ? -5.208 18.599 0.374 1.00 92.50 223 ALA A N 1
ATOM 1798 C CA . ALA A 1 223 ? -4.437 17.389 0.633 1.00 92.50 223 ALA A CA 1
ATOM 1799 C C . ALA A 1 223 ? -3.041 17.709 1.187 1.00 92.50 223 ALA A C 1
ATOM 1801 O O . ALA A 1 223 ? -2.640 17.143 2.209 1.00 92.50 223 ALA A O 1
ATOM 1802 N N . LEU A 1 224 ? -2.324 18.649 0.561 1.00 95.06 224 LEU A N 1
ATOM 1803 C CA . LEU A 1 224 ? -1.005 19.079 1.022 1.00 95.06 224 LEU A CA 1
ATOM 1804 C C . LEU A 1 224 ? -1.065 19.694 2.424 1.00 95.06 224 LEU A C 1
ATOM 1806 O O . LEU A 1 224 ? -0.240 19.359 3.270 1.00 95.06 224 LEU A O 1
ATOM 1810 N N . GLU A 1 225 ? -2.046 20.559 2.695 1.00 96.25 225 GLU A N 1
ATOM 1811 C CA . GLU A 1 225 ? -2.218 21.196 4.005 1.00 96.25 225 GLU A CA 1
ATOM 1812 C C . GLU A 1 225 ? -2.358 20.156 5.126 1.00 96.25 225 GLU A C 1
ATOM 1814 O O . GLU A 1 225 ? -1.665 20.227 6.144 1.00 96.25 225 GLU A O 1
ATOM 1819 N N . TYR A 1 226 ? -3.231 19.165 4.937 1.00 94.81 226 TYR A N 1
ATOM 1820 C CA . TYR A 1 226 ? -3.456 18.119 5.933 1.00 94.81 226 TYR A CA 1
ATOM 1821 C C . TYR A 1 226 ? -2.254 17.188 6.091 1.00 94.81 226 TYR A C 1
ATOM 1823 O O . TYR A 1 226 ? -1.949 16.767 7.207 1.00 94.81 226 TYR A O 1
ATOM 1831 N N . GLN A 1 227 ? -1.518 16.930 5.012 1.00 93.44 227 GLN A N 1
ATOM 1832 C CA . GLN A 1 227 ? -0.304 16.131 5.087 1.00 93.44 227 GLN A CA 1
ATOM 1833 C C . GLN A 1 227 ? 0.830 16.864 5.824 1.00 93.44 227 GLN A C 1
ATOM 1835 O O . GLN A 1 227 ? 1.550 16.255 6.614 1.00 93.44 227 GLN A O 1
ATOM 1840 N N . MET A 1 228 ? 0.942 18.183 5.646 1.00 95.94 228 MET A N 1
ATOM 1841 C CA . MET A 1 228 ? 1.888 19.021 6.391 1.00 95.94 228 MET A CA 1
ATOM 1842 C C . MET A 1 228 ? 1.533 19.105 7.882 1.00 95.94 228 MET A C 1
ATOM 1844 O O . MET A 1 228 ? 2.431 19.031 8.719 1.00 95.94 228 MET A O 1
ATOM 1848 N N . LYS A 1 229 ? 0.239 19.169 8.232 1.00 94.62 229 LYS A N 1
ATOM 1849 C CA . LYS A 1 229 ? -0.222 19.066 9.632 1.00 94.62 229 LYS A CA 1
ATOM 1850 C C . LYS A 1 229 ? 0.178 17.732 10.266 1.00 94.62 229 LYS A C 1
ATOM 1852 O O . LYS A 1 229 ? 0.655 17.711 11.398 1.00 94.62 229 LYS A O 1
ATOM 1857 N N . ALA A 1 230 ? 0.013 16.622 9.543 1.00 93.00 230 ALA A N 1
ATOM 1858 C CA . ALA A 1 230 ? 0.450 15.311 10.022 1.00 93.00 230 ALA A CA 1
ATOM 1859 C C . ALA A 1 230 ? 1.970 15.274 10.261 1.00 93.00 230 ALA A C 1
ATOM 1861 O O . ALA A 1 230 ? 2.410 14.812 11.315 1.00 93.00 230 ALA A O 1
ATOM 1862 N N . LEU A 1 231 ? 2.756 15.824 9.327 1.00 93.75 231 LEU A N 1
ATOM 1863 C CA . LEU A 1 231 ? 4.214 15.896 9.434 1.00 93.75 231 LEU A CA 1
ATOM 1864 C C . LEU A 1 231 ? 4.670 16.693 10.666 1.00 93.75 231 LEU A C 1
ATOM 1866 O O . LEU A 1 231 ? 5.534 16.227 11.405 1.00 93.75 231 LEU A O 1
ATOM 1870 N N . GLU A 1 232 ? 4.081 17.867 10.911 1.00 93.12 232 GLU A N 1
ATOM 1871 C CA . GLU A 1 232 ? 4.404 18.725 12.064 1.00 93.12 232 GLU A CA 1
ATOM 1872 C C . GLU A 1 232 ? 4.148 18.013 13.400 1.00 93.12 232 GLU A C 1
ATOM 1874 O O . GLU A 1 232 ? 4.959 18.089 14.326 1.00 93.12 232 GLU A O 1
ATOM 1879 N N . ILE A 1 233 ? 3.047 17.265 13.498 1.00 91.25 233 ILE A N 1
ATOM 1880 C CA . ILE A 1 233 ? 2.738 16.482 14.697 1.00 91.25 233 ILE A CA 1
ATOM 1881 C C . ILE A 1 233 ? 3.775 15.368 14.888 1.00 91.25 233 ILE A C 1
ATOM 1883 O O . ILE A 1 233 ? 4.315 15.218 15.985 1.00 91.25 233 ILE A O 1
ATOM 1887 N N . GLN A 1 234 ? 4.100 14.621 13.829 1.00 89.38 234 GLN A N 1
ATOM 1888 C CA . GLN A 1 234 ? 5.038 13.494 13.900 1.00 89.38 234 GLN A CA 1
ATOM 1889 C C . GLN A 1 234 ? 6.471 13.912 14.255 1.00 89.38 234 GLN A C 1
ATOM 1891 O O . GLN A 1 234 ? 7.162 13.152 14.929 1.00 89.38 234 GLN A O 1
ATOM 1896 N N . GLN A 1 235 ? 6.909 15.124 13.892 1.00 84.56 235 GLN A N 1
ATOM 1897 C CA . GLN A 1 235 ? 8.223 15.655 14.294 1.00 84.56 235 GLN A CA 1
ATOM 1898 C C . GLN A 1 235 ? 8.421 15.696 15.817 1.00 84.56 235 GLN A C 1
ATOM 1900 O O . GLN A 1 235 ? 9.555 15.684 16.293 1.00 84.56 235 GLN A O 1
ATOM 1905 N N . ASN A 1 236 ? 7.328 15.716 16.582 1.00 82.06 236 ASN A N 1
ATOM 1906 C CA . ASN A 1 236 ? 7.346 15.769 18.039 1.00 82.06 236 ASN A CA 1
ATOM 1907 C C . ASN A 1 236 ? 7.137 14.390 18.703 1.00 82.06 236 ASN A C 1
ATOM 1909 O O . ASN A 1 236 ? 7.035 14.321 19.929 1.00 82.06 236 ASN A O 1
ATOM 1913 N N . ILE A 1 237 ? 7.082 13.292 17.931 1.00 82.25 237 ILE A N 1
ATOM 1914 C CA . ILE A 1 237 ? 6.811 11.933 18.430 1.00 82.25 237 ILE A CA 1
ATOM 1915 C C . ILE A 1 237 ? 8.005 11.005 18.150 1.00 82.25 237 ILE A C 1
ATOM 1917 O O . ILE A 1 237 ? 8.308 10.681 17.005 1.00 82.25 237 ILE A O 1
ATOM 1921 N N . ASN A 1 238 ? 8.651 10.503 19.208 1.00 66.19 238 ASN A N 1
ATOM 1922 C CA . ASN A 1 238 ? 9.884 9.703 19.105 1.00 66.19 238 ASN A CA 1
ATOM 1923 C C . ASN A 1 238 ? 9.718 8.281 18.516 1.00 66.19 238 ASN A C 1
ATOM 1925 O O . ASN A 1 238 ? 10.733 7.645 18.238 1.00 66.19 238 ASN A O 1
ATOM 1929 N N . ASP A 1 239 ? 8.492 7.786 18.310 1.00 66.38 239 ASP A N 1
ATOM 1930 C CA . ASP A 1 239 ? 8.204 6.378 17.960 1.00 66.38 239 ASP A CA 1
ATOM 1931 C C . ASP A 1 239 ? 7.304 6.219 16.716 1.00 66.38 239 ASP A C 1
ATOM 1933 O O . ASP A 1 239 ? 6.459 5.336 16.640 1.00 66.38 239 ASP A O 1
ATOM 1937 N N . THR A 1 240 ? 7.424 7.129 15.742 1.00 66.88 240 THR A N 1
ATOM 1938 C CA . THR A 1 240 ? 6.600 7.104 14.509 1.00 66.88 240 THR A CA 1
ATOM 1939 C C . THR A 1 240 ? 7.434 7.121 13.233 1.00 66.88 240 THR A C 1
ATOM 1941 O O . THR A 1 240 ? 6.992 7.631 12.212 1.00 66.88 240 THR A O 1
ATOM 1944 N N . LYS A 1 241 ? 8.667 6.600 13.276 1.00 73.12 241 LYS A N 1
ATOM 1945 C CA . LYS A 1 241 ? 9.631 6.738 12.170 1.00 73.12 241 LYS A CA 1
ATOM 1946 C C . LYS A 1 241 ? 9.147 6.129 10.852 1.00 73.12 241 LYS A C 1
ATOM 1948 O O . LYS A 1 241 ? 9.290 6.784 9.823 1.00 73.12 241 LYS A O 1
ATOM 1953 N N . ASP A 1 242 ? 8.512 4.960 10.890 1.00 71.69 242 ASP A N 1
ATOM 1954 C CA . ASP A 1 242 ? 7.928 4.347 9.690 1.00 71.69 242 ASP A CA 1
ATOM 1955 C C . ASP A 1 242 ? 6.770 5.201 9.155 1.00 71.69 242 ASP A C 1
ATOM 1957 O O . ASP A 1 242 ? 6.769 5.609 7.996 1.00 71.69 242 ASP A O 1
ATOM 1961 N N . GLN A 1 243 ? 5.843 5.610 10.030 1.00 81.44 243 GLN A N 1
ATOM 1962 C CA . GLN A 1 243 ? 4.711 6.446 9.617 1.00 81.44 243 GLN A CA 1
ATOM 1963 C C . GLN A 1 243 ? 5.138 7.849 9.177 1.00 81.44 243 GLN A C 1
ATOM 1965 O O . GLN A 1 243 ? 4.405 8.517 8.446 1.00 81.44 243 GLN A O 1
ATOM 1970 N N . PHE A 1 244 ? 6.282 8.330 9.657 1.00 85.25 244 PHE A N 1
ATOM 1971 C CA . PHE A 1 244 ? 6.890 9.587 9.250 1.00 85.25 244 PHE A CA 1
ATOM 1972 C C . PHE A 1 244 ? 7.422 9.479 7.818 1.00 85.25 244 PHE A C 1
ATOM 1974 O O . PHE A 1 244 ? 7.191 10.386 7.021 1.00 85.25 244 PHE A O 1
ATOM 1981 N N . ALA A 1 245 ? 8.041 8.352 7.453 1.00 89.31 245 ALA A N 1
ATOM 1982 C CA . ALA A 1 245 ? 8.444 8.078 6.077 1.00 89.31 245 ALA A CA 1
ATOM 1983 C C . ALA A 1 245 ? 7.241 7.987 5.123 1.00 89.31 245 ALA A C 1
ATOM 1985 O O . ALA A 1 245 ? 7.283 8.601 4.056 1.00 89.31 245 ALA A O 1
ATOM 1986 N N . ASP A 1 246 ? 6.133 7.361 5.539 1.00 87.56 246 ASP A N 1
ATOM 1987 C CA . ASP A 1 246 ? 4.887 7.367 4.752 1.00 87.56 246 ASP A CA 1
ATOM 1988 C C . ASP A 1 246 ? 4.374 8.784 4.531 1.00 87.56 246 ASP A C 1
ATOM 1990 O O . ASP A 1 246 ? 3.893 9.138 3.451 1.00 87.56 246 ASP A O 1
ATOM 1994 N N . THR A 1 247 ? 4.462 9.615 5.573 1.00 89.69 247 THR A N 1
ATOM 1995 C CA . THR A 1 247 ? 4.015 10.996 5.479 1.00 89.69 247 THR A CA 1
ATOM 1996 C C . THR A 1 247 ? 4.847 11.766 4.467 1.00 89.69 247 THR A C 1
ATOM 1998 O O . THR A 1 247 ? 4.265 12.451 3.627 1.00 89.69 247 THR A O 1
ATOM 2001 N N . LEU A 1 248 ? 6.174 11.614 4.505 1.00 94.75 248 LEU A N 1
ATOM 2002 C CA . LEU A 1 248 ? 7.090 12.198 3.527 1.00 94.75 248 LEU A CA 1
ATOM 2003 C C . LEU A 1 248 ? 6.793 11.692 2.111 1.00 94.75 248 LEU A C 1
ATOM 2005 O O . LEU A 1 248 ? 6.674 12.504 1.196 1.00 94.75 248 LEU A O 1
ATOM 2009 N N . PHE A 1 249 ? 6.595 10.383 1.931 1.00 94.31 249 PHE A N 1
ATOM 2010 C CA . PHE A 1 249 ? 6.240 9.809 0.633 1.00 94.31 249 PHE A CA 1
ATOM 2011 C C . PHE A 1 249 ? 4.965 10.446 0.072 1.00 94.31 249 PHE A C 1
ATOM 2013 O O . PHE A 1 249 ? 4.947 10.900 -1.070 1.00 94.31 249 PHE A O 1
ATOM 2020 N N . ASN A 1 250 ? 3.906 10.538 0.879 1.00 90.25 250 ASN A N 1
ATOM 2021 C CA . ASN A 1 250 ? 2.639 11.119 0.441 1.00 90.25 250 ASN A CA 1
ATOM 2022 C C . ASN A 1 250 ? 2.787 12.603 0.074 1.00 90.25 250 ASN A C 1
ATOM 2024 O O . ASN A 1 250 ? 2.182 13.047 -0.896 1.00 90.25 250 ASN A O 1
ATOM 2028 N N . ILE A 1 251 ? 3.621 13.370 0.788 1.00 95.12 251 ILE A N 1
ATOM 2029 C CA . ILE A 1 251 ? 3.934 14.758 0.407 1.00 95.12 251 ILE A CA 1
ATOM 2030 C C . ILE A 1 251 ? 4.641 14.794 -0.951 1.00 95.12 251 ILE A C 1
ATOM 2032 O O . ILE A 1 251 ? 4.263 15.588 -1.815 1.00 95.12 251 ILE A O 1
ATOM 2036 N N . GLY A 1 252 ? 5.627 13.918 -1.162 1.00 95.75 252 GLY A N 1
ATOM 2037 C CA . GLY A 1 252 ? 6.312 13.782 -2.447 1.00 95.75 252 GLY A CA 1
ATOM 2038 C C . GLY A 1 252 ? 5.335 13.490 -3.589 1.00 95.75 252 GLY A C 1
ATOM 2039 O O . GLY A 1 252 ? 5.343 14.177 -4.612 1.00 95.75 252 GLY A O 1
ATOM 2040 N N . PHE A 1 253 ? 4.414 12.552 -3.365 1.00 92.69 253 PHE A N 1
ATOM 2041 C CA . PHE A 1 253 ? 3.359 12.200 -4.312 1.00 92.69 253 PHE A CA 1
ATOM 2042 C C . PHE A 1 253 ? 2.409 13.368 -4.601 1.00 92.69 253 PHE A C 1
ATOM 2044 O O . PHE A 1 253 ? 2.074 13.620 -5.759 1.00 92.69 253 PHE A O 1
ATOM 2051 N N . ILE A 1 254 ? 2.011 14.129 -3.579 1.00 91.75 254 ILE A N 1
ATOM 2052 C CA . ILE A 1 254 ? 1.158 15.315 -3.731 1.00 91.75 254 ILE A CA 1
ATOM 2053 C C . ILE A 1 254 ? 1.855 16.382 -4.585 1.00 91.75 254 ILE A C 1
ATOM 2055 O O . ILE A 1 254 ? 1.232 16.932 -5.491 1.00 91.75 254 ILE A O 1
ATOM 2059 N N . TYR A 1 255 ? 3.143 16.661 -4.350 1.00 94.12 255 TYR A N 1
ATOM 2060 C CA . TYR A 1 255 ? 3.908 17.605 -5.176 1.00 94.12 255 TYR A CA 1
ATOM 2061 C C . TYR A 1 255 ? 4.050 17.145 -6.627 1.00 94.12 255 TYR A C 1
ATOM 2063 O O . TYR A 1 255 ? 4.006 17.973 -7.541 1.00 94.12 255 TYR A O 1
ATOM 2071 N N . PHE A 1 256 ? 4.204 15.838 -6.837 1.00 91.69 256 PHE A N 1
ATOM 2072 C CA . PHE A 1 256 ? 4.282 15.243 -8.165 1.00 91.69 256 PHE A CA 1
ATOM 2073 C C . PHE A 1 256 ? 2.935 15.260 -8.906 1.00 91.69 256 PHE A C 1
ATOM 2075 O O . PHE A 1 256 ? 2.908 15.467 -10.114 1.00 91.69 256 PHE A O 1
ATOM 2082 N N . SER A 1 257 ? 1.821 15.132 -8.182 1.00 87.38 257 SER A N 1
ATOM 2083 C CA . SER A 1 257 ? 0.460 15.059 -8.741 1.00 87.38 257 SER A CA 1
ATOM 2084 C C . SER A 1 257 ? -0.181 16.423 -9.037 1.00 87.38 257 SER A C 1
ATOM 2086 O O . SER A 1 257 ? -1.331 16.494 -9.473 1.00 87.38 257 SER A O 1
ATOM 2088 N N . GLN A 1 258 ? 0.521 17.531 -8.788 1.00 87.25 258 GLN A N 1
ATOM 2089 C CA . GLN A 1 258 ? 0.026 18.871 -9.112 1.00 87.25 258 GLN A CA 1
ATOM 2090 C C . GLN A 1 258 ? -0.142 19.063 -10.626 1.00 87.25 258 GLN A C 1
ATOM 2092 O O . GLN A 1 258 ? 0.610 18.512 -11.423 1.00 87.25 258 GLN A O 1
ATOM 2097 N N . ILE A 1 259 ? -1.072 19.943 -11.029 1.00 86.19 259 ILE A N 1
ATOM 2098 C CA . ILE A 1 259 ? -1.264 20.337 -12.444 1.00 86.19 259 ILE A CA 1
ATOM 2099 C C . ILE A 1 259 ? 0.061 20.800 -13.071 1.00 86.19 259 ILE A C 1
ATOM 2101 O O . ILE A 1 259 ? 0.334 20.535 -14.241 1.00 86.19 259 ILE A O 1
ATOM 2105 N N . ILE A 1 260 ? 0.880 21.500 -12.282 1.00 88.62 260 ILE A N 1
ATOM 2106 C CA . ILE A 1 260 ? 2.266 21.829 -12.607 1.00 88.62 260 ILE A CA 1
ATOM 2107 C C . ILE A 1 260 ? 3.129 21.194 -11.509 1.00 88.62 260 ILE A C 1
ATOM 2109 O O . ILE A 1 260 ? 3.234 21.783 -10.432 1.00 88.62 260 ILE A O 1
ATOM 2113 N N . PRO A 1 261 ? 3.709 20.003 -11.745 1.00 88.56 261 PRO A N 1
ATOM 2114 C CA . PRO A 1 261 ? 4.453 19.278 -10.723 1.00 88.56 261 PRO A CA 1
ATOM 2115 C C . PRO A 1 261 ? 5.660 20.061 -10.205 1.00 88.56 261 PRO A C 1
ATOM 2117 O O . PRO A 1 261 ? 6.508 20.507 -10.987 1.00 88.56 261 PRO A O 1
ATOM 2120 N N . ASN A 1 262 ? 5.791 20.165 -8.882 1.00 92.94 262 ASN A N 1
ATOM 2121 C CA . ASN A 1 262 ? 7.029 20.630 -8.261 1.00 92.94 262 ASN A CA 1
ATOM 2122 C C . ASN A 1 262 ? 7.981 19.441 -8.090 1.00 92.94 262 ASN A C 1
ATOM 2124 O O . ASN A 1 262 ? 8.047 18.808 -7.037 1.00 92.94 262 ASN A O 1
ATOM 2128 N N . ILE A 1 263 ? 8.697 19.136 -9.171 1.00 94.44 263 ILE A N 1
ATOM 2129 C CA . ILE A 1 263 ? 9.566 17.961 -9.271 1.00 94.44 263 ILE A CA 1
ATOM 2130 C C . ILE A 1 263 ? 10.693 17.968 -8.234 1.00 94.44 263 ILE A C 1
ATOM 2132 O O . ILE A 1 263 ? 11.028 16.914 -7.698 1.00 94.44 263 ILE A O 1
ATOM 2136 N N . ASP A 1 264 ? 11.271 19.134 -7.943 1.00 95.38 264 ASP A N 1
ATOM 2137 C CA . ASP A 1 264 ? 12.390 19.223 -7.003 1.00 95.38 264 ASP A CA 1
ATOM 2138 C C . ASP A 1 264 ? 11.923 18.923 -5.574 1.00 95.38 264 ASP A C 1
ATOM 2140 O O . ASP A 1 264 ? 12.567 18.144 -4.874 1.00 95.38 264 ASP A O 1
ATOM 2144 N N . SER A 1 265 ? 10.762 19.452 -5.166 1.00 95.75 265 SER A N 1
ATOM 2145 C CA . SER A 1 265 ? 10.160 19.090 -3.879 1.00 95.75 265 SER A CA 1
ATOM 2146 C C . SER A 1 265 ? 9.739 17.621 -3.840 1.00 95.75 265 SER A C 1
ATOM 2148 O O . SER A 1 265 ? 10.016 16.948 -2.854 1.00 95.75 265 SER A O 1
ATOM 2150 N N . ALA A 1 266 ? 9.125 17.092 -4.903 1.00 96.56 266 ALA A N 1
ATOM 2151 C CA . ALA A 1 266 ? 8.725 15.685 -4.948 1.00 96.56 266 ALA A CA 1
ATOM 2152 C C . ALA A 1 266 ? 9.915 14.736 -4.728 1.00 96.56 266 ALA A C 1
ATOM 2154 O O . ALA A 1 266 ? 9.854 13.855 -3.872 1.00 96.56 266 ALA A O 1
ATOM 2155 N N . LEU A 1 267 ? 11.020 14.963 -5.449 1.00 97.56 267 LEU A N 1
ATOM 2156 C CA . LEU A 1 267 ? 12.250 14.186 -5.292 1.00 97.56 267 LEU A CA 1
ATOM 2157 C C . LEU A 1 267 ? 12.839 14.316 -3.889 1.00 97.56 267 LEU A C 1
ATOM 2159 O O . LEU A 1 267 ? 13.221 13.304 -3.311 1.00 97.56 267 LEU A O 1
ATOM 2163 N N . ASP A 1 268 ? 12.905 15.529 -3.336 1.00 98.06 268 ASP A N 1
ATOM 2164 C CA . ASP A 1 268 ? 13.435 15.756 -1.987 1.00 98.06 268 ASP A CA 1
ATOM 2165 C C . ASP A 1 268 ? 12.676 14.925 -0.939 1.00 98.06 268 ASP A C 1
ATOM 2167 O O . ASP A 1 268 ? 13.281 14.164 -0.181 1.00 98.06 268 ASP A O 1
ATOM 2171 N N . TYR A 1 269 ? 11.342 14.973 -0.968 1.00 97.69 269 TYR A N 1
ATOM 2172 C CA . TYR A 1 269 ? 10.500 14.191 -0.063 1.00 97.69 269 TYR A CA 1
ATOM 2173 C C . TYR A 1 269 ? 10.607 12.676 -0.296 1.00 97.69 269 TYR A C 1
ATOM 2175 O O . TYR A 1 269 ? 10.706 11.919 0.673 1.00 97.69 269 TYR A O 1
ATOM 2183 N N . PHE A 1 270 ? 10.655 12.215 -1.551 1.00 97.31 270 PHE A N 1
ATOM 2184 C CA . PHE A 1 270 ? 10.847 10.793 -1.848 1.00 97.31 270 PHE A CA 1
ATOM 2185 C C . PHE A 1 270 ? 12.218 10.274 -1.406 1.00 97.31 270 PHE A C 1
ATOM 2187 O O . PHE A 1 270 ? 12.302 9.166 -0.878 1.00 97.31 270 PHE A O 1
ATOM 2194 N N . PHE A 1 271 ? 13.292 11.055 -1.552 1.00 98.25 271 PHE A N 1
ATOM 2195 C CA . PHE A 1 271 ? 14.615 10.657 -1.068 1.00 98.25 271 PHE A CA 1
ATOM 2196 C C . PHE A 1 271 ? 14.686 10.612 0.459 1.00 98.25 271 PHE A C 1
ATOM 2198 O O . PHE A 1 271 ? 15.293 9.687 1.004 1.00 98.25 271 PHE A O 1
ATOM 2205 N N . GLN A 1 272 ? 14.044 11.558 1.151 1.00 96.69 272 GLN A N 1
ATOM 2206 C CA . GLN A 1 272 ? 13.934 11.515 2.610 1.00 96.69 272 GLN A CA 1
ATOM 2207 C C . GLN A 1 272 ? 13.182 10.257 3.073 1.00 96.69 272 GLN A C 1
ATOM 2209 O O . GLN A 1 272 ? 13.686 9.539 3.938 1.00 96.69 272 GLN A O 1
ATOM 2214 N N . ALA A 1 273 ? 12.038 9.937 2.456 1.00 95.38 273 ALA A N 1
ATOM 2215 C CA . ALA A 1 273 ? 11.284 8.715 2.751 1.00 95.38 273 ALA A CA 1
ATOM 2216 C C . ALA A 1 273 ? 12.110 7.447 2.466 1.00 95.38 273 ALA A C 1
ATOM 2218 O O . ALA A 1 273 ? 12.232 6.577 3.326 1.00 95.38 273 ALA A O 1
ATOM 2219 N N . LEU A 1 274 ? 12.755 7.371 1.294 1.00 96.25 274 LEU A N 1
ATOM 2220 C CA . LEU A 1 274 ? 13.608 6.249 0.892 1.00 96.25 274 LEU A CA 1
ATOM 2221 C C . LEU A 1 274 ? 14.751 5.994 1.880 1.00 96.25 274 LEU A C 1
ATOM 2223 O O . LEU A 1 274 ? 15.067 4.837 2.155 1.00 96.25 274 LEU A O 1
ATOM 2227 N N . ASN A 1 275 ? 15.388 7.047 2.402 1.00 95.75 275 ASN A N 1
ATOM 2228 C CA . ASN A 1 275 ? 16.459 6.888 3.382 1.00 95.75 275 ASN A CA 1
ATOM 2229 C C . ASN A 1 275 ? 15.944 6.226 4.667 1.00 95.75 275 ASN A C 1
ATOM 2231 O O . ASN A 1 275 ? 16.569 5.296 5.168 1.00 95.75 275 ASN A O 1
ATOM 2235 N N . ILE A 1 276 ? 14.776 6.649 5.153 1.00 89.12 276 ILE A N 1
ATOM 2236 C CA . ILE A 1 276 ? 14.175 6.067 6.355 1.00 89.12 276 ILE A CA 1
ATOM 2237 C C . ILE A 1 276 ? 13.745 4.622 6.090 1.00 89.12 276 ILE A C 1
ATOM 2239 O O . ILE A 1 276 ? 14.101 3.737 6.860 1.00 89.12 276 ILE A O 1
ATOM 2243 N N . TYR A 1 277 ? 13.082 4.334 4.970 1.00 89.19 277 TYR A N 1
ATOM 2244 C CA . TYR A 1 277 ? 12.706 2.957 4.635 1.00 89.19 277 TYR A CA 1
ATOM 2245 C C . TYR A 1 277 ? 13.914 2.014 4.538 1.00 89.19 277 TYR A C 1
ATOM 2247 O O . TYR A 1 277 ? 13.847 0.867 4.979 1.00 89.19 277 TYR A O 1
ATOM 2255 N N . LYS A 1 278 ? 15.057 2.502 4.032 1.00 88.50 278 LYS A N 1
ATOM 2256 C CA . LYS A 1 278 ? 16.328 1.757 4.036 1.00 88.50 278 LYS A CA 1
ATOM 2257 C C . LYS A 1 278 ? 16.872 1.522 5.444 1.00 88.50 278 LYS A C 1
ATOM 2259 O O . LYS A 1 278 ? 17.344 0.425 5.721 1.00 88.50 278 LYS A O 1
ATOM 2264 N N . GLU A 1 279 ? 16.801 2.512 6.332 1.00 89.12 279 GLU A N 1
ATOM 2265 C CA . GLU A 1 279 ? 17.211 2.354 7.736 1.00 89.12 279 GLU A CA 1
ATOM 2266 C C . GLU A 1 279 ? 16.384 1.282 8.467 1.00 89.12 279 GLU A C 1
ATOM 2268 O O . GLU A 1 279 ? 16.921 0.564 9.312 1.00 89.12 279 GLU A O 1
ATOM 2273 N N . TRP A 1 280 ? 15.102 1.148 8.114 1.00 85.56 280 TRP A N 1
ATOM 2274 C CA . TRP A 1 280 ? 14.146 0.243 8.763 1.00 85.56 280 TRP A CA 1
ATOM 2275 C C . TRP A 1 280 ? 13.898 -1.065 8.008 1.00 85.56 280 TRP A C 1
ATOM 2277 O O . TRP A 1 280 ? 13.163 -1.922 8.493 1.00 85.56 280 TRP A O 1
ATOM 2287 N N . ASN A 1 281 ? 14.565 -1.269 6.869 1.00 85.19 281 ASN A N 1
ATOM 2288 C CA . ASN A 1 281 ? 14.424 -2.462 6.031 1.00 85.19 281 ASN A CA 1
ATOM 2289 C C . ASN A 1 281 ? 12.968 -2.742 5.606 1.00 85.19 281 ASN A C 1
ATOM 2291 O O . ASN A 1 281 ? 12.542 -3.895 5.525 1.00 85.19 281 ASN A O 1
ATOM 2295 N N . THR A 1 282 ? 12.189 -1.696 5.317 1.00 81.19 282 THR A N 1
ATOM 2296 C CA . THR A 1 282 ? 10.816 -1.822 4.804 1.00 81.19 282 THR A CA 1
ATOM 2297 C C . THR A 1 282 ? 10.840 -1.998 3.283 1.00 81.19 282 THR A C 1
ATOM 2299 O O . THR A 1 282 ? 10.571 -1.079 2.514 1.00 81.19 282 THR A O 1
ATOM 2302 N N . TYR A 1 283 ? 11.222 -3.192 2.824 1.00 83.50 283 TYR A N 1
ATOM 2303 C CA . TYR A 1 283 ? 11.588 -3.446 1.422 1.00 83.50 283 TYR A CA 1
ATOM 2304 C C . TYR A 1 283 ? 10.500 -3.123 0.387 1.00 83.50 283 TYR A C 1
ATOM 2306 O O . TYR A 1 283 ? 10.822 -2.563 -0.659 1.00 83.50 283 TYR A O 1
ATOM 2314 N N . ASP A 1 284 ? 9.229 -3.397 0.681 1.00 80.00 284 ASP A N 1
ATOM 2315 C CA . ASP A 1 284 ? 8.110 -2.998 -0.188 1.00 80.00 284 ASP A CA 1
ATOM 2316 C C . ASP A 1 284 ? 8.041 -1.471 -0.371 1.00 80.00 284 ASP A C 1
ATOM 2318 O O . ASP A 1 284 ? 7.855 -0.966 -1.479 1.00 80.00 284 ASP A O 1
ATOM 2322 N N . GLU A 1 285 ? 8.268 -0.717 0.706 1.00 82.50 285 GLU A N 1
ATOM 2323 C CA . GLU A 1 285 ? 8.255 0.747 0.679 1.00 82.50 285 GLU A CA 1
ATOM 2324 C C . GLU A 1 285 ? 9.489 1.328 -0.015 1.00 82.50 285 GLU A C 1
ATOM 2326 O O . GLU A 1 285 ? 9.402 2.333 -0.724 1.00 82.50 285 GLU A O 1
ATOM 2331 N N . ILE A 1 286 ? 10.635 0.652 0.103 1.00 87.06 286 ILE A N 1
ATOM 2332 C CA . ILE A 1 286 ? 11.832 0.963 -0.684 1.00 87.06 286 ILE A CA 1
ATOM 2333 C C . ILE A 1 286 ? 11.520 0.829 -2.180 1.00 87.06 286 ILE A C 1
ATOM 2335 O O . ILE A 1 286 ? 11.814 1.755 -2.937 1.00 87.06 286 ILE A O 1
ATOM 2339 N N . ILE A 1 287 ? 10.903 -0.280 -2.605 1.00 86.25 287 ILE A N 1
ATOM 2340 C CA . ILE A 1 287 ? 10.506 -0.511 -4.005 1.00 86.25 287 ILE A CA 1
ATOM 2341 C C . ILE A 1 287 ? 9.550 0.593 -4.470 1.00 86.25 287 ILE A C 1
ATOM 2343 O O . ILE A 1 287 ? 9.769 1.195 -5.523 1.00 86.25 287 ILE A O 1
ATOM 2347 N N . ARG A 1 288 ? 8.532 0.922 -3.665 1.00 85.56 288 ARG A N 1
ATOM 2348 C CA . ARG A 1 288 ? 7.561 1.979 -3.978 1.00 85.56 288 ARG A CA 1
ATOM 2349 C C . ARG A 1 288 ? 8.225 3.348 -4.165 1.00 85.56 288 ARG A C 1
ATOM 2351 O O . ARG A 1 288 ? 7.943 4.030 -5.149 1.00 85.56 288 ARG A O 1
ATOM 2358 N N . CYS A 1 289 ? 9.136 3.732 -3.269 1.00 90.31 289 CYS A N 1
ATOM 2359 C CA . CYS A 1 289 ? 9.925 4.961 -3.394 1.00 90.31 289 CYS A CA 1
ATOM 2360 C C . CYS A 1 289 ? 10.777 4.983 -4.664 1.00 90.31 289 CYS A C 1
ATOM 2362 O O . CYS A 1 289 ? 10.797 5.986 -5.376 1.00 90.31 289 CYS A O 1
ATOM 2364 N N . LEU A 1 290 ? 11.494 3.893 -4.946 1.00 93.50 290 LEU A N 1
ATOM 2365 C CA . LEU A 1 290 ? 12.368 3.799 -6.115 1.00 93.50 290 LEU A CA 1
ATOM 2366 C C . LEU A 1 290 ? 11.575 3.924 -7.420 1.00 93.50 290 LEU A C 1
ATOM 2368 O O . LEU A 1 290 ? 12.009 4.650 -8.310 1.00 93.50 290 LEU A O 1
ATOM 2372 N N . ASN A 1 291 ? 10.394 3.308 -7.495 1.00 88.50 291 ASN A N 1
ATOM 2373 C CA . ASN A 1 291 ? 9.503 3.423 -8.649 1.00 88.50 291 ASN A CA 1
ATOM 2374 C C . ASN A 1 291 ? 8.971 4.855 -8.830 1.00 88.50 291 ASN A C 1
ATOM 2376 O O . ASN A 1 291 ? 8.959 5.366 -9.944 1.00 88.50 291 ASN A O 1
ATOM 2380 N N . ALA A 1 292 ? 8.589 5.540 -7.746 1.00 89.00 292 ALA A N 1
ATOM 2381 C CA . ALA A 1 292 ? 8.139 6.933 -7.827 1.00 89.00 292 ALA A CA 1
ATOM 2382 C C . ALA A 1 292 ? 9.258 7.882 -8.307 1.00 89.00 292 ALA A C 1
ATOM 2384 O O . ALA A 1 292 ? 9.025 8.812 -9.082 1.00 89.00 292 ALA A O 1
ATOM 2385 N N . ILE A 1 293 ? 10.496 7.638 -7.867 1.00 95.12 293 ILE A N 1
ATOM 2386 C CA . ILE A 1 293 ? 11.673 8.394 -8.311 1.00 95.12 293 ILE A CA 1
ATOM 2387 C C . ILE A 1 293 ? 11.985 8.100 -9.785 1.00 95.12 293 ILE A C 1
ATOM 2389 O O . ILE A 1 293 ? 12.266 9.029 -10.546 1.00 95.12 293 ILE A O 1
ATOM 2393 N N . ASP A 1 294 ? 11.920 6.833 -10.199 1.00 91.88 294 ASP A N 1
ATOM 2394 C CA . ASP A 1 294 ? 12.062 6.430 -11.600 1.00 91.88 294 ASP A CA 1
ATOM 2395 C C . ASP A 1 294 ? 11.064 7.164 -12.506 1.00 91.88 294 ASP A C 1
ATOM 2397 O O . ASP A 1 294 ? 11.481 7.810 -13.472 1.00 91.88 294 ASP A O 1
ATOM 2401 N N . GLU A 1 295 ? 9.778 7.161 -12.148 1.00 88.19 295 GLU A N 1
ATOM 2402 C CA . GLU A 1 295 ? 8.715 7.801 -12.927 1.00 88.19 295 GLU A CA 1
ATOM 2403 C C . GLU A 1 295 ? 8.994 9.297 -13.148 1.00 88.19 295 GLU A C 1
ATOM 2405 O O . GLU A 1 295 ? 8.840 9.833 -14.253 1.00 88.19 295 GLU A O 1
ATOM 2410 N N . ILE A 1 296 ? 9.500 9.981 -12.118 1.00 92.12 296 ILE A N 1
ATOM 2411 C CA . ILE A 1 296 ? 9.941 11.373 -12.234 1.00 92.12 296 ILE A CA 1
ATOM 2412 C C . ILE A 1 296 ? 11.049 11.514 -13.284 1.00 92.12 296 ILE A C 1
ATOM 2414 O O . ILE A 1 296 ? 10.993 12.414 -14.131 1.00 92.12 296 ILE A O 1
ATOM 2418 N N . TYR A 1 297 ? 12.072 10.659 -13.254 1.00 91.62 297 TYR A N 1
ATOM 2419 C CA . TYR A 1 297 ? 13.179 10.736 -14.208 1.00 91.62 297 TYR A CA 1
ATOM 2420 C C . TYR A 1 297 ? 12.762 10.345 -15.631 1.00 91.62 297 TYR A C 1
ATOM 2422 O O . TYR A 1 297 ? 13.243 10.970 -16.588 1.00 91.62 297 TYR A O 1
ATOM 2430 N N . LEU A 1 298 ? 11.819 9.413 -15.791 1.00 85.69 298 LEU A N 1
ATOM 2431 C CA . LEU A 1 298 ? 11.186 9.108 -17.076 1.00 85.69 298 LEU A CA 1
ATOM 2432 C C . LEU A 1 298 ? 10.459 10.335 -17.634 1.00 85.69 298 LEU A C 1
ATOM 2434 O O . LEU A 1 298 ? 10.705 10.722 -18.782 1.00 85.69 298 LEU A O 1
ATOM 2438 N N . ASN A 1 299 ? 9.669 11.027 -16.808 1.00 85.62 299 ASN A N 1
ATOM 2439 C CA . ASN A 1 299 ? 8.973 12.259 -17.193 1.00 85.62 299 ASN A CA 1
ATOM 2440 C C . ASN A 1 299 ? 9.943 13.401 -17.547 1.00 85.62 299 ASN A C 1
ATOM 2442 O O . ASN A 1 299 ? 9.684 14.186 -18.464 1.00 85.62 299 ASN A O 1
ATOM 2446 N N . LYS A 1 300 ? 11.120 13.451 -16.909 1.00 89.62 300 LYS A N 1
ATOM 2447 C CA . LYS A 1 300 ? 12.225 14.360 -17.277 1.00 89.62 300 LYS A CA 1
ATOM 2448 C C . LYS A 1 300 ? 12.996 13.925 -18.530 1.00 89.62 300 LYS A C 1
ATOM 2450 O O . LYS A 1 300 ? 13.930 14.623 -18.930 1.00 89.62 300 LYS A O 1
ATOM 2455 N N . LYS A 1 301 ? 12.637 12.798 -19.157 1.00 89.00 301 LYS A N 1
ATOM 2456 C CA . LYS A 1 301 ? 13.349 12.159 -20.281 1.00 89.00 301 LYS A CA 1
ATOM 2457 C C . LYS A 1 301 ? 14.792 11.756 -19.948 1.00 89.00 301 LYS A C 1
ATOM 2459 O O . LYS A 1 301 ? 15.604 11.560 -20.852 1.00 89.00 301 LYS A O 1
ATOM 2464 N N . GLN A 1 302 ? 15.115 11.606 -18.666 1.00 91.62 302 GLN A N 1
ATOM 2465 C CA . GLN A 1 302 ? 16.421 11.173 -18.171 1.00 91.62 302 GLN A CA 1
ATOM 2466 C C . GLN A 1 302 ? 16.431 9.653 -18.010 1.00 91.62 302 GLN A C 1
ATOM 2468 O O . GLN A 1 302 ? 16.533 9.116 -16.911 1.00 91.62 302 GLN A O 1
ATOM 2473 N N . LYS A 1 303 ? 16.300 8.960 -19.142 1.00 88.00 303 LYS A N 1
ATOM 2474 C CA . LYS A 1 303 ? 16.041 7.517 -19.196 1.00 88.00 303 LYS A CA 1
ATOM 2475 C C . LYS A 1 303 ? 17.109 6.676 -18.490 1.00 88.00 303 LYS A C 1
ATOM 2477 O O . LYS A 1 303 ? 16.779 5.658 -17.904 1.00 88.00 303 LYS A O 1
ATOM 2482 N N . GLU A 1 304 ? 18.379 7.085 -18.544 1.00 90.44 304 GLU A N 1
ATOM 2483 C CA . GLU A 1 304 ? 19.481 6.354 -17.891 1.00 90.44 304 GLU A CA 1
ATOM 2484 C C . GLU A 1 304 ? 19.382 6.409 -16.362 1.00 90.44 304 GLU A C 1
ATOM 2486 O O . GLU A 1 304 ? 19.662 5.422 -15.686 1.00 90.44 304 GLU A O 1
ATOM 2491 N N . LEU A 1 305 ? 18.955 7.554 -15.819 1.00 92.25 305 LEU A N 1
ATOM 2492 C CA . LEU A 1 305 ? 18.740 7.731 -14.383 1.00 92.25 305 LEU A CA 1
ATOM 2493 C C . LEU A 1 305 ? 17.513 6.953 -13.916 1.00 92.25 305 LEU A C 1
ATOM 2495 O O . LEU A 1 305 ? 17.608 6.234 -12.929 1.00 92.25 305 LEU A O 1
ATOM 2499 N N . ALA A 1 306 ? 16.413 7.054 -14.661 1.00 90.00 306 ALA A N 1
ATOM 2500 C CA . ALA A 1 306 ? 15.214 6.242 -14.470 1.00 90.00 306 ALA A CA 1
ATOM 2501 C C . ALA A 1 306 ? 15.564 4.744 -14.378 1.00 90.00 306 ALA A C 1
ATOM 2503 O O . ALA A 1 306 ? 15.464 4.136 -13.312 1.00 90.00 306 ALA A O 1
ATOM 2504 N N . LEU A 1 307 ? 16.173 4.204 -15.441 1.00 90.31 307 LEU A N 1
ATOM 2505 C CA . LEU A 1 307 ? 16.618 2.812 -15.504 1.00 90.31 307 LEU A CA 1
ATOM 2506 C C . LEU A 1 307 ? 17.462 2.399 -14.289 1.00 90.31 307 LEU A C 1
ATOM 2508 O O . LEU A 1 307 ? 17.321 1.284 -13.795 1.00 90.31 307 LEU A O 1
ATOM 2512 N N . ASN A 1 308 ? 18.335 3.278 -13.792 1.00 93.88 308 ASN A N 1
ATOM 2513 C CA . ASN A 1 308 ? 19.142 2.992 -12.610 1.00 93.88 308 ASN A CA 1
ATOM 2514 C C . ASN A 1 308 ? 18.281 2.785 -11.351 1.00 93.88 308 ASN A C 1
ATOM 2516 O O . ASN A 1 308 ? 18.468 1.792 -10.648 1.00 93.88 308 ASN A O 1
ATOM 2520 N N . TYR A 1 309 ? 17.333 3.685 -11.072 1.00 92.50 309 TYR A N 1
ATOM 2521 C CA . TYR A 1 309 ? 16.434 3.550 -9.919 1.00 92.50 309 TYR A CA 1
ATOM 2522 C C . TYR A 1 309 ? 15.524 2.334 -10.044 1.00 92.50 309 TYR A C 1
ATOM 2524 O O . TYR A 1 309 ? 15.311 1.615 -9.068 1.00 92.50 309 TYR A O 1
ATOM 2532 N N . PHE A 1 310 ? 15.072 2.046 -11.257 1.00 88.56 310 PHE A N 1
ATOM 2533 C CA . PHE A 1 310 ? 14.254 0.878 -11.520 1.00 88.56 310 PHE A CA 1
ATOM 2534 C C . PHE A 1 310 ? 15.035 -0.442 -11.341 1.00 88.56 310 PHE A C 1
ATOM 2536 O O . PHE A 1 310 ? 14.533 -1.397 -10.748 1.00 88.56 310 PHE A O 1
ATOM 2543 N N . LEU A 1 311 ? 16.306 -0.496 -11.760 1.00 91.38 311 LEU A N 1
ATOM 2544 C CA . LEU A 1 311 ? 17.196 -1.634 -11.489 1.00 91.38 311 LEU A CA 1
ATOM 2545 C C . LEU A 1 311 ? 17.491 -1.807 -9.991 1.00 91.38 311 LEU A C 1
ATOM 2547 O O . LEU A 1 311 ? 17.599 -2.941 -9.528 1.00 91.38 311 LEU A O 1
ATOM 2551 N N . GLN A 1 312 ? 17.583 -0.716 -9.220 1.00 93.75 312 GLN A N 1
ATOM 2552 C CA . GLN A 1 312 ? 17.674 -0.802 -7.757 1.00 93.75 312 GLN A CA 1
ATOM 2553 C C . GLN A 1 312 ? 16.406 -1.424 -7.153 1.00 93.75 312 GLN A C 1
ATOM 2555 O O . GLN A 1 312 ? 16.515 -2.243 -6.245 1.00 93.75 312 GLN A O 1
ATOM 2560 N N . ALA A 1 313 ? 15.214 -1.081 -7.658 1.00 90.19 313 ALA A N 1
ATOM 2561 C CA . ALA A 1 313 ? 13.963 -1.681 -7.191 1.00 90.19 313 ALA A CA 1
ATOM 2562 C C . ALA A 1 313 ? 13.931 -3.191 -7.478 1.00 90.19 313 ALA A C 1
ATOM 2564 O O . ALA A 1 313 ? 13.616 -3.985 -6.591 1.00 90.19 313 ALA A O 1
ATOM 2565 N N . LEU A 1 314 ? 14.350 -3.597 -8.683 1.00 88.94 314 LEU A N 1
ATOM 2566 C CA . LEU A 1 314 ? 14.483 -5.008 -9.050 1.00 88.94 314 LEU A CA 1
ATOM 2567 C C . LEU A 1 314 ? 15.484 -5.752 -8.155 1.00 88.94 314 LEU A C 1
ATOM 2569 O O . LEU A 1 314 ? 15.207 -6.875 -7.746 1.00 88.94 314 LEU A O 1
ATOM 2573 N N . GLN A 1 315 ? 16.613 -5.131 -7.809 1.00 91.62 315 GLN A N 1
ATOM 2574 C CA . GLN A 1 315 ? 17.580 -5.736 -6.894 1.00 91.62 315 GLN A CA 1
ATOM 2575 C C . GLN A 1 315 ? 16.946 -6.033 -5.526 1.00 91.62 315 GLN A C 1
ATOM 2577 O O . GLN A 1 315 ? 17.125 -7.127 -4.997 1.00 91.62 315 GLN A O 1
ATOM 2582 N N . VAL A 1 316 ? 16.158 -5.101 -4.980 1.00 87.81 316 VAL A N 1
ATOM 2583 C CA . VAL A 1 316 ? 15.433 -5.318 -3.716 1.00 87.81 316 VAL A CA 1
ATOM 2584 C C . VAL A 1 316 ? 14.432 -6.472 -3.852 1.00 87.81 316 VAL A C 1
ATOM 2586 O O . VAL A 1 316 ? 14.343 -7.313 -2.958 1.00 87.81 316 VAL A O 1
ATOM 2589 N N . ILE A 1 317 ? 13.721 -6.558 -4.982 1.00 84.12 317 ILE A N 1
ATOM 2590 C CA . ILE A 1 317 ? 12.804 -7.669 -5.285 1.00 84.12 317 ILE A CA 1
ATOM 2591 C C . ILE A 1 317 ? 13.550 -9.007 -5.326 1.00 84.12 317 ILE A C 1
ATOM 2593 O O . ILE A 1 317 ? 13.098 -9.984 -4.734 1.00 84.12 317 ILE A O 1
ATOM 2597 N N . ASP A 1 318 ? 14.700 -9.066 -5.992 1.00 84.12 318 ASP A N 1
ATOM 2598 C CA . ASP A 1 318 ? 15.476 -10.297 -6.122 1.00 84.12 318 ASP A CA 1
ATOM 2599 C C . ASP A 1 318 ? 16.086 -10.764 -4.797 1.00 84.12 318 ASP A C 1
ATOM 2601 O O . ASP A 1 318 ? 16.158 -11.971 -4.552 1.00 84.12 318 ASP A O 1
ATOM 2605 N N . GLU A 1 319 ? 16.486 -9.829 -3.937 1.00 88.06 319 GLU A N 1
ATOM 2606 C CA . GLU A 1 319 ? 17.076 -10.122 -2.629 1.00 88.06 319 GLU A CA 1
ATOM 2607 C C . GLU A 1 319 ? 16.025 -10.518 -1.579 1.00 88.06 319 GLU A C 1
ATOM 2609 O O . GLU A 1 319 ? 16.273 -11.423 -0.778 1.00 88.06 319 GLU A O 1
ATOM 2614 N N . HIS A 1 320 ? 14.847 -9.883 -1.587 1.00 83.12 320 HIS A N 1
ATOM 2615 C CA . HIS A 1 320 ? 13.875 -9.995 -0.489 1.00 83.12 320 HIS A CA 1
ATOM 2616 C C . HIS A 1 320 ? 12.538 -10.640 -0.869 1.00 83.12 320 HIS A C 1
ATOM 2618 O O . HIS A 1 320 ? 11.833 -11.134 0.010 1.00 83.12 320 HIS A O 1
ATOM 2624 N N . PHE A 1 321 ? 12.212 -10.717 -2.161 1.00 78.38 321 PHE A N 1
ATOM 2625 C CA . PHE A 1 321 ? 10.959 -11.284 -2.669 1.00 78.38 321 PHE A CA 1
ATOM 2626 C C . PHE A 1 321 ? 11.177 -12.272 -3.835 1.00 78.38 321 PHE A C 1
ATOM 2628 O O . PHE A 1 321 ? 10.473 -12.209 -4.847 1.00 78.38 321 PHE A O 1
ATOM 2635 N N . PRO A 1 322 ? 12.104 -13.247 -3.720 1.00 70.19 322 PRO A N 1
ATOM 2636 C CA . PRO A 1 322 ? 12.530 -14.072 -4.852 1.00 70.19 322 PRO A CA 1
ATOM 2637 C C . PRO A 1 322 ? 11.434 -14.982 -5.427 1.00 70.19 322 PRO A C 1
ATOM 2639 O O . PRO A 1 322 ? 11.591 -15.494 -6.537 1.00 70.19 322 PRO A O 1
ATOM 2642 N N . SER A 1 323 ? 10.339 -15.193 -4.696 1.00 69.31 323 SER A N 1
ATOM 2643 C CA . SER A 1 323 ? 9.197 -16.014 -5.121 1.00 69.31 323 SER A CA 1
ATOM 2644 C C . SER A 1 323 ? 7.995 -15.188 -5.593 1.00 69.31 323 SER A C 1
ATOM 2646 O O . SER A 1 323 ? 7.016 -15.763 -6.059 1.00 69.31 323 SER A O 1
ATOM 2648 N N . TYR A 1 324 ? 8.044 -13.857 -5.482 1.00 65.50 324 TYR A N 1
ATOM 2649 C CA . TYR A 1 324 ? 6.913 -12.989 -5.799 1.00 65.50 324 TYR A CA 1
ATOM 2650 C C . TYR A 1 324 ? 6.966 -12.536 -7.264 1.00 65.50 324 TYR A C 1
ATOM 2652 O O . TYR A 1 324 ? 7.579 -11.529 -7.627 1.00 65.50 324 TYR A O 1
ATOM 2660 N N . LEU 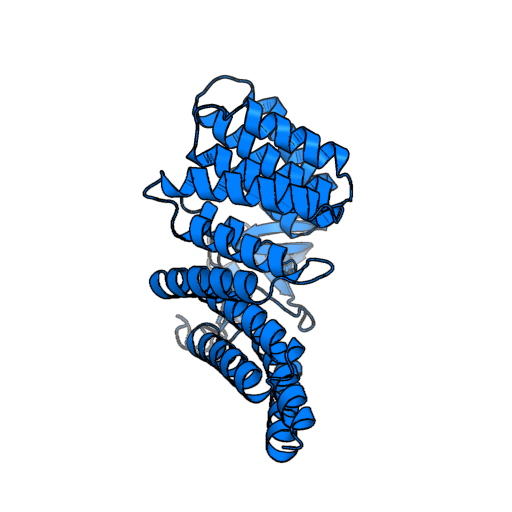A 1 325 ? 6.337 -13.331 -8.130 1.00 65.81 325 LEU A N 1
ATOM 2661 C CA . LEU A 1 325 ? 6.359 -13.145 -9.583 1.00 65.81 325 LEU A CA 1
ATOM 2662 C C . LEU A 1 325 ? 5.710 -11.837 -10.087 1.00 65.81 325 LEU A C 1
ATOM 2664 O O . LEU A 1 325 ? 6.249 -11.284 -11.048 1.00 65.81 325 LEU A O 1
ATOM 2668 N N . PRO A 1 326 ? 4.645 -11.276 -9.471 1.00 64.38 326 PRO A N 1
ATOM 2669 C CA . PRO A 1 326 ? 4.017 -10.051 -9.979 1.00 64.38 326 PRO A CA 1
ATOM 2670 C C . PRO A 1 326 ? 4.923 -8.815 -9.959 1.00 64.38 326 PRO A C 1
ATOM 2672 O O . PRO A 1 326 ? 4.946 -8.068 -10.938 1.00 64.38 326 PRO A O 1
ATOM 2675 N N . TYR A 1 327 ? 5.710 -8.612 -8.891 1.00 65.62 327 TYR A N 1
ATOM 2676 C CA . TYR A 1 327 ? 6.677 -7.506 -8.851 1.00 65.62 327 TYR A CA 1
ATOM 2677 C C . TYR A 1 327 ? 7.709 -7.653 -9.965 1.00 65.62 327 TYR A C 1
ATOM 2679 O O . TYR A 1 327 ? 7.965 -6.705 -10.699 1.00 65.62 327 TYR A O 1
ATOM 2687 N N . ARG A 1 328 ? 8.235 -8.867 -10.157 1.00 70.06 328 ARG A N 1
ATOM 2688 C CA . ARG A 1 328 ? 9.199 -9.150 -11.224 1.00 70.06 328 ARG A CA 1
ATOM 2689 C C . ARG A 1 328 ? 8.627 -8.917 -12.612 1.00 70.06 328 ARG A C 1
ATOM 2691 O O . ARG A 1 328 ? 9.293 -8.297 -13.429 1.00 70.06 328 ARG A O 1
ATOM 2698 N N . PHE A 1 329 ? 7.411 -9.390 -12.873 1.00 76.94 329 PHE A N 1
ATOM 2699 C CA . PHE A 1 329 ? 6.759 -9.226 -14.168 1.00 76.94 329 PHE A CA 1
ATOM 2700 C C . PHE A 1 329 ? 6.651 -7.746 -14.557 1.00 76.94 329 PHE A C 1
ATOM 2702 O O . PHE A 1 329 ? 7.202 -7.345 -15.584 1.00 76.94 329 PHE A O 1
ATOM 2709 N N . ASN A 1 330 ? 6.019 -6.937 -13.699 1.00 71.81 330 ASN A N 1
ATOM 2710 C CA . ASN A 1 330 ? 5.848 -5.502 -13.942 1.00 71.81 330 ASN A CA 1
ATOM 2711 C C . ASN A 1 330 ? 7.203 -4.804 -14.084 1.00 71.81 330 ASN A C 1
ATOM 2713 O O . ASN A 1 330 ? 7.367 -3.917 -14.925 1.00 71.81 330 ASN A O 1
ATOM 2717 N N . SER A 1 331 ? 8.186 -5.234 -13.284 1.00 75.19 331 SER A N 1
ATOM 2718 C CA . SER A 1 331 ? 9.516 -4.658 -13.339 1.00 75.19 331 SER A CA 1
ATOM 2719 C C . SER A 1 331 ? 10.249 -4.969 -14.646 1.00 75.19 331 SER A C 1
ATOM 2721 O O . SER A 1 331 ? 10.845 -4.084 -15.256 1.00 75.19 331 SER A O 1
ATOM 2723 N N . PHE A 1 332 ? 10.209 -6.214 -15.108 1.00 83.69 332 PHE A N 1
ATOM 2724 C CA . PHE A 1 332 ? 10.875 -6.610 -16.343 1.00 83.69 332 PHE A CA 1
ATOM 2725 C C . PHE A 1 332 ? 10.272 -5.923 -17.570 1.00 83.69 332 PHE A C 1
ATOM 2727 O O . PHE A 1 332 ? 11.027 -5.486 -18.437 1.00 83.69 332 PHE A O 1
ATOM 2734 N N . GLU A 1 333 ? 8.948 -5.756 -17.622 1.00 82.69 333 GLU A N 1
ATOM 2735 C CA . GLU A 1 333 ? 8.279 -5.044 -18.717 1.00 82.69 333 GLU A CA 1
ATOM 2736 C C . GLU A 1 333 ? 8.741 -3.579 -18.805 1.00 82.69 333 GLU A C 1
ATOM 2738 O O . GLU A 1 333 ? 9.200 -3.141 -19.859 1.00 82.69 333 GLU A O 1
ATOM 2743 N N . HIS A 1 334 ? 8.761 -2.854 -17.683 1.00 81.19 334 HIS A N 1
ATOM 2744 C CA . HIS A 1 334 ? 9.221 -1.459 -17.645 1.00 81.19 334 HIS A CA 1
ATOM 2745 C C . HIS A 1 334 ? 10.707 -1.301 -17.999 1.00 81.19 334 HIS A C 1
ATOM 2747 O O . HIS A 1 334 ? 11.093 -0.371 -18.717 1.00 81.19 334 HIS A O 1
ATOM 2753 N N . ILE A 1 335 ? 11.565 -2.218 -17.536 1.00 85.62 335 ILE A N 1
ATOM 2754 C CA . ILE A 1 335 ? 12.990 -2.220 -17.897 1.00 85.62 335 ILE A CA 1
ATOM 2755 C C . ILE A 1 335 ? 13.146 -2.452 -19.402 1.00 85.62 335 ILE A C 1
ATOM 2757 O O . ILE A 1 335 ? 13.921 -1.755 -20.066 1.00 85.62 335 ILE A O 1
ATOM 2761 N N . ALA A 1 336 ? 12.391 -3.402 -19.955 1.00 88.31 336 ALA A N 1
ATOM 2762 C CA . ALA A 1 336 ? 12.417 -3.710 -21.374 1.00 88.31 336 ALA A CA 1
ATOM 2763 C C . ALA A 1 336 ? 11.963 -2.515 -22.224 1.00 88.31 336 ALA A C 1
ATOM 2765 O O . ALA A 1 336 ? 12.638 -2.154 -23.192 1.00 88.31 336 ALA A O 1
ATOM 2766 N N . GLU A 1 337 ? 10.874 -1.852 -21.834 1.00 86.88 337 GLU A N 1
ATOM 2767 C CA . GLU A 1 337 ? 10.384 -0.628 -22.471 1.00 86.88 337 GLU A CA 1
ATOM 2768 C C . GLU A 1 337 ? 11.413 0.502 -22.403 1.00 86.88 337 GLU A C 1
ATOM 2770 O O . GLU A 1 337 ? 11.676 1.179 -23.404 1.00 86.88 337 GLU A O 1
ATOM 2775 N N . THR A 1 338 ? 12.060 0.673 -21.251 1.00 85.50 338 THR A N 1
ATOM 2776 C CA . THR A 1 338 ? 13.076 1.707 -21.051 1.00 85.50 338 THR A CA 1
ATOM 2777 C C . THR A 1 338 ? 14.276 1.484 -21.971 1.00 85.50 338 THR A C 1
ATOM 2779 O O . THR A 1 338 ? 14.637 2.404 -22.715 1.00 85.50 338 THR A O 1
ATOM 2782 N N . TYR A 1 339 ? 14.826 0.264 -22.023 1.00 88.75 339 TYR A N 1
ATOM 2783 C CA . TYR A 1 339 ? 15.900 -0.103 -22.954 1.00 88.75 339 TYR A CA 1
ATOM 2784 C C . TYR A 1 339 ? 15.477 0.031 -24.422 1.00 88.75 339 TYR A C 1
ATOM 2786 O O . TYR A 1 339 ? 16.221 0.594 -25.231 1.00 88.75 339 TYR A O 1
ATOM 2794 N N . ALA A 1 340 ? 14.261 -0.398 -24.777 1.00 88.38 340 ALA A N 1
ATOM 2795 C CA . ALA A 1 340 ? 13.732 -0.248 -26.132 1.00 88.38 340 ALA A CA 1
ATOM 2796 C C . ALA A 1 340 ? 13.659 1.231 -26.533 1.00 88.38 340 ALA A C 1
ATOM 2798 O O . ALA A 1 340 ? 14.025 1.608 -27.649 1.00 88.38 340 ALA A O 1
ATOM 2799 N N . SER A 1 341 ? 13.260 2.092 -25.596 1.00 85.88 341 SER A N 1
ATOM 2800 C CA . SER A 1 341 ? 13.193 3.535 -25.799 1.00 85.88 341 SER A CA 1
ATOM 2801 C C . SER A 1 341 ? 14.578 4.202 -25.912 1.00 85.88 341 SER A C 1
ATOM 2803 O O . SER A 1 341 ? 14.668 5.322 -26.421 1.00 85.88 341 SER A O 1
ATOM 2805 N N . MET A 1 342 ? 15.643 3.547 -25.436 1.00 87.31 342 MET A N 1
ATOM 2806 C CA . MET A 1 342 ? 17.048 3.929 -25.644 1.00 87.31 342 MET A CA 1
ATOM 2807 C C . MET A 1 342 ? 17.653 3.315 -26.916 1.00 87.31 342 MET A C 1
ATOM 2809 O O . MET A 1 342 ? 18.813 3.576 -27.224 1.00 87.31 342 MET A O 1
ATOM 2813 N N . HIS A 1 343 ? 16.883 2.518 -27.664 1.00 91.06 343 HIS A N 1
ATOM 2814 C CA . HIS A 1 343 ? 17.339 1.715 -28.802 1.00 91.06 343 HIS A CA 1
ATOM 2815 C C . HIS A 1 343 ? 18.320 0.582 -28.445 1.00 91.06 343 HIS A C 1
ATOM 2817 O O . HIS A 1 343 ? 18.951 0.018 -29.343 1.00 91.06 343 HIS A O 1
ATOM 2823 N N . ASP A 1 344 ? 18.411 0.189 -27.169 1.00 92.88 344 ASP A N 1
ATOM 2824 C CA . ASP A 1 344 ? 19.102 -1.036 -26.752 1.00 92.88 344 ASP A CA 1
ATOM 2825 C C . ASP A 1 344 ? 18.140 -2.227 -26.836 1.00 92.88 344 ASP A C 1
ATOM 2827 O O . ASP A 1 344 ? 17.585 -2.722 -25.853 1.00 92.88 344 ASP A O 1
ATOM 2831 N N . TYR A 1 345 ? 17.905 -2.680 -28.065 1.00 93.31 345 TYR A N 1
ATOM 2832 C CA . TYR A 1 345 ? 16.969 -3.772 -28.324 1.00 93.31 345 TYR A CA 1
ATOM 2833 C C . TYR A 1 345 ? 17.465 -5.129 -27.810 1.00 93.31 345 TYR A C 1
ATOM 2835 O O . TYR A 1 345 ? 16.655 -6.037 -27.641 1.00 93.31 345 TYR A O 1
ATOM 2843 N N . ILE A 1 346 ? 18.772 -5.277 -27.562 1.00 94.88 346 ILE A N 1
ATOM 2844 C CA . ILE A 1 346 ? 19.347 -6.522 -27.042 1.00 94.88 346 ILE A CA 1
ATOM 2845 C C . ILE A 1 346 ? 18.923 -6.695 -25.587 1.00 94.88 346 ILE A C 1
ATOM 2847 O O . ILE A 1 346 ? 18.378 -7.740 -25.232 1.00 94.88 346 ILE A O 1
ATOM 2851 N N . GLN A 1 347 ? 19.126 -5.666 -24.760 1.00 92.00 347 GLN A N 1
ATOM 2852 C CA . GLN A 1 347 ? 18.673 -5.719 -23.372 1.00 92.00 347 GLN A CA 1
ATOM 2853 C C . GLN A 1 347 ? 17.151 -5.722 -23.285 1.00 92.00 347 GLN A C 1
ATOM 2855 O O . GLN A 1 347 ? 16.597 -6.511 -22.525 1.00 92.00 347 GLN A O 1
ATOM 2860 N N . ALA A 1 348 ? 16.466 -4.927 -24.112 1.00 91.69 348 ALA A N 1
ATOM 2861 C CA . ALA A 1 348 ? 15.008 -4.928 -24.137 1.00 91.69 348 ALA A CA 1
ATOM 2862 C C . ALA A 1 348 ? 14.434 -6.332 -24.376 1.00 91.69 348 ALA A C 1
ATOM 2864 O O . ALA A 1 348 ? 13.578 -6.784 -23.625 1.00 91.69 348 ALA A O 1
ATOM 2865 N N . MET A 1 349 ? 14.942 -7.050 -25.384 1.00 94.31 349 MET A N 1
ATOM 2866 C CA . MET A 1 349 ? 14.478 -8.402 -25.707 1.00 94.31 349 MET A CA 1
ATOM 2867 C C . MET A 1 349 ? 14.728 -9.385 -24.564 1.00 94.31 349 MET A C 1
ATOM 2869 O O . MET A 1 349 ? 13.830 -10.144 -24.219 1.00 94.31 349 MET A O 1
ATOM 2873 N N . LYS A 1 350 ? 15.903 -9.314 -23.926 1.00 94.38 350 LYS A N 1
ATOM 2874 C CA . LYS A 1 350 ? 16.215 -10.135 -22.753 1.00 94.38 350 LYS A CA 1
ATOM 2875 C C . LYS A 1 350 ? 15.184 -9.933 -21.634 1.00 94.38 350 LYS A C 1
ATOM 2877 O O . LYS A 1 350 ? 14.664 -10.909 -21.107 1.00 94.38 350 LYS A O 1
ATOM 2882 N N . TYR A 1 351 ? 14.867 -8.684 -21.294 1.00 90.44 351 TYR A N 1
ATOM 2883 C CA . TYR A 1 351 ? 13.907 -8.395 -20.227 1.00 90.44 351 TYR A CA 1
ATOM 2884 C C . TYR A 1 351 ? 12.456 -8.706 -20.625 1.00 90.44 351 TYR A C 1
ATOM 2886 O O . TYR A 1 351 ? 11.686 -9.148 -19.777 1.00 90.44 351 TYR A O 1
ATOM 2894 N N . TYR A 1 352 ? 12.081 -8.577 -21.903 1.00 91.69 352 TYR A N 1
ATOM 2895 C CA . TYR A 1 352 ? 10.786 -9.080 -22.380 1.00 91.69 352 TYR A CA 1
ATOM 2896 C C . TYR A 1 352 ? 10.672 -10.604 -22.236 1.00 91.69 352 TYR A C 1
ATOM 2898 O O . TYR A 1 352 ? 9.621 -11.099 -21.825 1.00 91.69 352 TYR A O 1
ATOM 2906 N N . ASP A 1 353 ? 11.742 -11.349 -22.526 1.00 90.69 353 ASP A N 1
ATOM 2907 C CA . ASP A 1 353 ? 11.777 -12.800 -22.324 1.00 90.69 353 ASP A CA 1
ATOM 2908 C C . ASP A 1 353 ? 11.689 -13.157 -20.830 1.00 90.69 353 ASP A C 1
ATOM 2910 O O . ASP A 1 353 ? 10.944 -14.065 -20.452 1.00 90.69 353 ASP A O 1
ATOM 2914 N N . ASP A 1 354 ? 12.388 -12.420 -19.961 1.00 86.88 354 ASP A N 1
ATOM 2915 C CA . ASP A 1 354 ? 12.308 -12.592 -18.505 1.00 86.88 354 ASP A CA 1
ATOM 2916 C C . ASP A 1 354 ? 10.886 -12.307 -17.975 1.00 86.88 354 ASP A C 1
ATOM 2918 O O . ASP A 1 354 ? 10.359 -13.089 -17.178 1.00 86.88 354 ASP A O 1
ATOM 2922 N N . ALA A 1 355 ? 10.212 -11.262 -18.476 1.00 84.94 355 ALA A N 1
ATOM 2923 C CA . ALA A 1 355 ? 8.814 -10.961 -18.153 1.00 84.94 355 ALA A CA 1
ATOM 2924 C C . ALA A 1 355 ? 7.870 -12.083 -18.611 1.00 84.94 355 ALA A C 1
ATOM 2926 O O . ALA A 1 355 ? 7.029 -12.557 -17.843 1.00 84.94 355 ALA A O 1
ATOM 2927 N N . LEU A 1 356 ? 8.028 -12.571 -19.844 1.00 84.69 356 LEU A N 1
ATOM 2928 C CA . LEU A 1 356 ? 7.219 -13.669 -20.373 1.00 84.69 356 LEU A CA 1
ATOM 2929 C C . LEU A 1 356 ? 7.388 -14.945 -19.537 1.00 84.69 356 LEU A C 1
ATOM 2931 O O . LEU A 1 356 ? 6.405 -15.612 -19.213 1.00 84.69 356 LEU A O 1
ATOM 2935 N N . ASN A 1 357 ? 8.620 -15.258 -19.138 1.00 81.38 357 ASN A N 1
ATOM 2936 C CA . ASN A 1 357 ? 8.917 -16.405 -18.285 1.00 81.38 357 ASN A CA 1
ATOM 2937 C C . ASN A 1 357 ? 8.339 -16.258 -16.872 1.00 81.38 357 ASN A C 1
ATOM 2939 O O . ASN A 1 357 ? 7.920 -17.259 -16.291 1.00 81.38 357 ASN A O 1
ATOM 2943 N N . ALA A 1 358 ? 8.303 -15.039 -16.327 1.00 71.75 358 ALA A N 1
ATOM 2944 C CA . ALA A 1 358 ? 7.680 -14.753 -15.036 1.00 71.75 358 ALA A CA 1
ATOM 2945 C C . ALA A 1 358 ? 6.148 -14.885 -15.077 1.00 71.75 358 ALA A C 1
ATOM 2947 O O . ALA A 1 358 ? 5.555 -15.254 -14.073 1.00 71.75 358 ALA A O 1
ATOM 2948 N N . LYS A 1 359 ? 5.513 -14.629 -16.230 1.00 67.44 359 LYS A N 1
ATOM 2949 C CA . LYS A 1 359 ? 4.057 -14.751 -16.428 1.00 67.44 359 LYS A CA 1
ATOM 2950 C C . LYS A 1 359 ? 3.569 -16.190 -16.637 1.00 67.44 359 LYS A C 1
ATOM 2952 O O . LYS A 1 359 ? 2.398 -16.482 -16.418 1.00 67.44 359 LYS A O 1
ATOM 2957 N N . LEU A 1 360 ? 4.430 -17.064 -17.161 1.00 53.41 360 LEU A N 1
ATOM 2958 C CA . LEU A 1 360 ? 4.087 -18.445 -17.537 1.00 53.41 360 LEU A CA 1
ATOM 2959 C C . LEU A 1 360 ? 4.288 -19.469 -16.407 1.00 53.41 360 LEU A C 1
ATOM 2961 O O . LEU A 1 360 ? 3.935 -20.638 -16.585 1.00 53.41 360 LEU A O 1
ATOM 2965 N N . LYS A 1 361 ? 4.884 -19.052 -15.291 1.00 47.59 361 LYS A N 1
ATOM 2966 C CA . LYS A 1 361 ? 5.082 -19.851 -14.078 1.00 47.59 361 LYS A CA 1
ATOM 2967 C C . LYS A 1 361 ? 4.068 -19.440 -13.030 1.00 47.59 361 LYS A C 1
ATOM 2969 O O . LYS A 1 361 ? 3.632 -20.359 -12.303 1.00 47.59 361 LYS A O 1
#

Foldseek 3Di:
DVLVVLQVQAQHKDAAQAKDKDFPDPVVQLVVLCPDDVVDAREGEAEDEDPPQLAFADWDQPCVVDPDVPTRIIIGGHGWMWHFNDWDADPVSSHIYTYIYTDHQDDPPPPVVVVVVVPDDPDPDDLLVVLVVCVSVVVLVVSLVSLVVLVVVLPPDDPVSLVSVLVSLLSVLSSCVSVVVLVSNVVSLVVSCVSQVPPLVSNLVSLQSQLVSCVSVVNLVSSLVSLVVSLVSVVPPPPCLLVNLVSLQSNLVSQCPDPDHPLVSSLVSLVVSLVSCVVVVVLVSVLVSLQSNLVSCVVVVVLVSSLVSLVVSVVSCVVPVVPNLVSLLVSLQVNLVSCVVVVVNVSNVVSVVSNVVSVVD

Radius of gyration: 24.05 Å; chains: 1; bounding box: 43×68×58 Å

Secondary structure (DSSP, 8-state):
-HHHHHHHTTTSEEE-SS-EEEES-HHHHHHHHHSS-TTSPEEEEEEE--TT-SSB--EEE-GGG-SSTT--EEEEPTT-EEEEEEEEEETTTTEEEEEEEEPB---S-SHHHHTGGGTS-SSTT-HHHHHHHHHHTT-HHHHHHHHHHHHHHTTSS-THHHHHHHHHHHHHHHHHHHHT-HHHHHHHHHHHHHT-TT-HHHHHHHHHHHHHHHHHTT-HHHHHHHHHHHHHHHTT-TT-HHHHHHHHHHHHHHHHTSSS--HHHHHHHHHHHHHHHHHHT-HHHHHHHHHHHHHHHHHTT-HHHHHHHHHHHHHHHHHH-TT-HHHHHHHHHHHHHHHHHTT-HHHHHHHHHHHHHHH--